Protein AF-A0A0D0CPS2-F1 (afdb_monomer_lite)

Sequence (221 aa):
MTLATMLSNLEEMSRTIPAEKIFFYQVADAVRPAEICHDDDDMPARMKWSRNCRVFPCEPPAPRSGASSYHHFSDPENPSSGYLGFLPVTQMTTFVHRTGYRGWWSLEVFNSSLQEDDGGCPERHGRRGINGLHSLWEVVKADPVLQASTDANLESKLDRASAPSPTPSTPPLSFGSPNDSSDSELEDIPAAMQTIADHGVLESRKTDLDKLNCGIHFQRG

Secondary structure (DSSP, 8-state):
--HHHHHHHHHHHHHHS-GGG---EEE-EEPPPSS----BTTB-HHHHHHHHHEE-TTPPPPPSSS---------TTS---SSS--S-HHHHHHHHHHTT--S-EEE----GGGSS--TTHHHHHHHHHHHHHHHHHHHHHT-HHHHHHHHHHHHHHHHHHHSPPPP-----------------------------SSHHHHHHHHHHHTT--EEE-----

Foldseek 3Di:
DFPVVVLVVLLVCLVPPAQVVCPAAEDKFWADDLDQFCQDPVDHSVLVRQAATIAAAQAADDPPPDDPSRDLDCDVRQHDPNHRGRDPRLSNVLSSVSSVHQAEYEYEGRYPVVVDPDPCSVVVCVVRHVVNVVVSVVSNCPPVVNVVVVVVVVVVVVVVVPPPDDPDPDDDDDDDDDDDDDDDDDDDDDDDDDDPDCVVVVVVVVVVVVSHNYDYDYDDD

Structure (mmCIF, N/CA/C/O backbone):
data_AF-A0A0D0CPS2-F1
#
_entry.id   AF-A0A0D0CPS2-F1
#
loop_
_atom_site.group_PDB
_atom_site.id
_atom_site.type_symbol
_atom_site.label_atom_id
_atom_site.label_alt_id
_atom_site.label_comp_id
_atom_site.label_asym_id
_atom_site.label_entity_id
_atom_site.label_seq_id
_atom_site.pdbx_PDB_ins_code
_atom_site.Cartn_x
_atom_site.Cartn_y
_atom_site.Cartn_z
_atom_site.occupancy
_atom_site.B_iso_or_equiv
_atom_site.auth_seq_id
_atom_site.auth_comp_id
_atom_site.auth_asym_id
_atom_site.auth_atom_id
_atom_site.pdbx_PDB_model_num
ATOM 1 N N . MET A 1 1 ? -4.615 18.928 -0.427 1.00 62.00 1 MET A N 1
ATOM 2 C CA . MET A 1 1 ? -4.989 18.114 0.748 1.00 62.00 1 MET A CA 1
ATOM 3 C C . MET A 1 1 ? -3.691 17.679 1.390 1.00 62.00 1 MET A C 1
ATOM 5 O O . MET A 1 1 ? -2.907 17.041 0.704 1.00 62.00 1 MET A O 1
ATOM 9 N N . THR A 1 2 ? -3.419 18.110 2.620 1.00 87.62 2 THR A N 1
ATOM 10 C CA . THR A 1 2 ? -2.161 17.787 3.313 1.00 87.62 2 THR A CA 1
ATOM 11 C C . THR A 1 2 ? -2.219 16.368 3.880 1.00 87.62 2 THR A C 1
ATOM 13 O O . THR A 1 2 ? -3.312 15.809 4.044 1.00 87.62 2 THR A O 1
ATOM 16 N N . LEU A 1 3 ? -1.063 15.788 4.227 1.00 86.75 3 LEU A N 1
ATOM 17 C CA . LEU A 1 3 ? -1.007 14.492 4.911 1.00 86.75 3 LEU A CA 1
ATOM 18 C C . LEU A 1 3 ? -1.833 14.511 6.207 1.00 86.75 3 LEU A C 1
ATOM 20 O O . LEU A 1 3 ? -2.597 13.587 6.461 1.00 86.75 3 LEU A O 1
ATOM 24 N N . ALA A 1 4 ? -1.750 15.592 6.987 1.00 89.81 4 ALA A N 1
ATOM 25 C CA . ALA A 1 4 ? -2.497 15.738 8.236 1.00 89.81 4 ALA A CA 1
ATOM 26 C C . ALA A 1 4 ? -4.021 15.660 8.029 1.00 89.81 4 ALA A C 1
ATOM 28 O O . ALA A 1 4 ? -4.702 14.922 8.740 1.00 89.81 4 ALA A O 1
ATOM 29 N N . THR A 1 5 ? -4.559 16.362 7.023 1.00 93.81 5 THR A N 1
ATOM 30 C CA . THR A 1 5 ? -5.990 16.280 6.687 1.00 93.81 5 THR A CA 1
ATOM 31 C C . THR A 1 5 ? -6.378 14.867 6.262 1.00 93.81 5 THR A C 1
ATOM 33 O O . THR A 1 5 ? -7.418 14.362 6.674 1.00 93.81 5 THR A O 1
ATOM 36 N N . MET A 1 6 ? -5.535 14.203 5.467 1.00 92.81 6 MET A N 1
ATOM 37 C CA . MET A 1 6 ? -5.784 12.825 5.054 1.00 92.81 6 MET A CA 1
ATOM 38 C C . MET A 1 6 ? -5.843 11.874 6.251 1.00 92.81 6 MET A C 1
ATOM 40 O O . MET A 1 6 ? -6.779 11.089 6.346 1.00 92.81 6 MET A O 1
ATOM 44 N N . LEU A 1 7 ? -4.891 11.966 7.181 1.00 94.00 7 LEU A N 1
ATOM 45 C CA . LEU A 1 7 ? -4.855 11.112 8.368 1.00 94.00 7 LEU A CA 1
ATOM 46 C C . LEU A 1 7 ? -6.071 11.330 9.276 1.00 94.00 7 LEU A C 1
ATOM 48 O O . LEU A 1 7 ? -6.646 10.352 9.743 1.00 94.00 7 LEU A O 1
ATOM 52 N N . SER A 1 8 ? -6.511 12.580 9.454 1.00 95.69 8 SER A N 1
ATOM 53 C CA . SER A 1 8 ? -7.744 12.890 10.192 1.00 95.69 8 SER A CA 1
ATOM 54 C C . SER A 1 8 ? -8.967 12.214 9.563 1.00 95.69 8 SER A C 1
ATOM 56 O O . SER A 1 8 ? -9.774 11.610 10.265 1.00 95.69 8 SER A O 1
ATOM 58 N N . ASN A 1 9 ? -9.089 12.269 8.235 1.00 95.88 9 ASN A N 1
ATOM 59 C CA . ASN A 1 9 ? -10.204 11.639 7.528 1.00 95.88 9 ASN A CA 1
ATOM 60 C C . ASN A 1 9 ? -10.148 10.106 7.622 1.00 95.88 9 ASN A C 1
ATOM 62 O O . ASN A 1 9 ? -11.185 9.459 7.738 1.00 95.88 9 ASN A O 1
ATOM 66 N N . LEU A 1 10 ? -8.951 9.510 7.585 1.00 95.25 10 LEU A N 1
ATOM 67 C CA . LEU A 1 10 ? -8.785 8.063 7.763 1.00 95.25 10 LEU A CA 1
ATOM 68 C C . LEU A 1 10 ? -9.127 7.614 9.185 1.00 95.25 10 LEU A C 1
ATOM 70 O O . LEU A 1 10 ? -9.700 6.541 9.372 1.00 95.25 10 LEU A O 1
ATOM 74 N N . GLU A 1 11 ? -8.823 8.436 10.185 1.00 96.00 11 GLU A N 1
ATOM 75 C CA . GLU A 1 11 ? -9.242 8.177 11.556 1.00 96.00 11 GLU A CA 1
ATOM 76 C C . GLU A 1 11 ? -10.766 8.217 11.698 1.00 96.00 11 GLU A C 1
ATOM 78 O O . GLU A 1 11 ? -11.351 7.301 12.278 1.00 96.00 11 GLU A O 1
ATOM 83 N N . GLU A 1 12 ? -11.429 9.222 11.127 1.00 97.06 12 GLU A N 1
ATOM 84 C CA . GLU A 1 12 ? -12.892 9.295 11.107 1.00 97.06 12 GLU A CA 1
ATOM 85 C C . GLU A 1 12 ? -13.510 8.095 10.374 1.00 97.06 12 GLU A C 1
ATOM 87 O O . GLU A 1 12 ? -14.420 7.444 10.896 1.00 97.06 12 GLU A O 1
ATOM 92 N N . MET A 1 13 ? -12.962 7.736 9.210 1.00 96.25 13 MET A N 1
ATOM 93 C CA . MET A 1 13 ? -13.344 6.544 8.454 1.00 96.25 13 MET A CA 1
ATOM 94 C C . MET A 1 13 ? -13.245 5.281 9.318 1.00 96.25 13 MET A C 1
ATOM 96 O O . MET A 1 13 ? -14.169 4.469 9.324 1.00 96.25 13 MET A O 1
ATOM 100 N N . SER A 1 14 ? -12.164 5.137 10.095 1.00 95.94 14 SER A N 1
ATOM 101 C CA . SER A 1 14 ? -11.943 3.954 10.934 1.00 95.94 14 SER A CA 1
ATOM 102 C C . SER A 1 14 ? -13.011 3.742 12.012 1.00 95.94 14 SER A C 1
ATOM 104 O O . SER A 1 14 ? -13.207 2.619 12.465 1.00 95.94 14 SER A O 1
ATOM 106 N N . ARG A 1 15 ? -13.712 4.810 12.413 1.00 95.81 15 ARG A N 1
ATOM 107 C CA . ARG A 1 15 ? -14.771 4.780 13.435 1.00 95.81 15 ARG A CA 1
ATOM 108 C C . ARG A 1 15 ? -16.175 4.686 12.845 1.00 95.81 15 ARG A C 1
ATOM 110 O O . ARG A 1 15 ? -17.109 4.337 13.559 1.00 95.81 15 ARG A O 1
ATOM 117 N N . THR A 1 16 ? -16.337 5.053 11.576 1.00 97.25 16 THR A N 1
ATOM 118 C CA . THR A 1 16 ? -17.651 5.231 10.938 1.00 97.25 16 THR A CA 1
ATOM 119 C C . THR A 1 16 ? -17.975 4.151 9.916 1.00 97.25 16 THR A C 1
ATOM 121 O O . THR A 1 16 ? -19.153 3.855 9.721 1.00 97.25 16 THR A O 1
ATOM 124 N N . ILE A 1 17 ? -16.968 3.540 9.283 1.00 96.25 17 ILE A N 1
ATOM 125 C CA . ILE A 1 17 ? -17.160 2.440 8.335 1.00 96.25 17 ILE A CA 1
ATOM 126 C C . ILE A 1 17 ? -17.087 1.101 9.081 1.00 96.25 17 ILE A C 1
ATOM 128 O O . ILE A 1 17 ? -16.020 0.758 9.593 1.00 96.25 17 ILE A O 1
ATOM 132 N N . PRO A 1 18 ? -18.174 0.307 9.107 1.00 95.38 18 PRO A N 1
ATOM 133 C CA . PRO A 1 18 ? -18.141 -1.033 9.678 1.00 95.38 18 PRO A CA 1
ATOM 134 C C . PRO A 1 18 ? -17.244 -1.970 8.863 1.00 95.38 18 PRO A C 1
ATOM 136 O O . PRO A 1 18 ? -17.289 -1.968 7.627 1.00 95.38 18 PRO A O 1
ATOM 139 N N . ALA A 1 19 ? -16.467 -2.810 9.547 1.00 95.25 19 ALA A N 1
ATOM 140 C CA . ALA A 1 19 ? -15.545 -3.762 8.930 1.00 95.25 19 ALA A CA 1
ATOM 141 C C . ALA A 1 19 ? -16.203 -4.673 7.883 1.00 95.25 19 ALA A C 1
ATOM 143 O O . ALA A 1 19 ? -15.609 -4.955 6.846 1.00 95.25 19 ALA A O 1
ATOM 144 N N . GLU A 1 20 ? -17.437 -5.114 8.124 1.00 95.12 20 GLU A N 1
ATOM 145 C CA . GLU A 1 20 ? -18.192 -6.005 7.239 1.00 95.12 20 GLU A CA 1
ATOM 146 C C . GLU A 1 20 ? -18.618 -5.351 5.917 1.00 95.12 20 GLU A C 1
ATOM 148 O O . GLU A 1 20 ? -19.082 -6.034 5.004 1.00 95.12 20 GLU A O 1
ATOM 153 N N . LYS A 1 21 ? -18.471 -4.026 5.794 1.00 96.44 21 LYS A N 1
ATOM 154 C CA . LYS A 1 21 ? -18.662 -3.294 4.535 1.00 96.44 21 LYS A CA 1
ATOM 155 C C . LYS A 1 21 ? -17.386 -3.221 3.699 1.00 96.44 21 LYS A C 1
ATOM 157 O O . LYS A 1 21 ? -17.446 -2.808 2.542 1.00 96.44 21 LYS A O 1
ATOM 162 N N . ILE A 1 22 ? -16.248 -3.630 4.256 1.00 94.81 22 ILE A N 1
ATOM 163 C CA . ILE A 1 22 ? -14.974 -3.717 3.549 1.00 94.81 22 ILE A CA 1
ATOM 164 C C . ILE A 1 22 ? -14.868 -5.127 2.970 1.00 94.81 22 ILE A C 1
ATOM 166 O O . ILE A 1 22 ? -14.495 -6.077 3.650 1.00 94.81 22 ILE A O 1
ATOM 170 N N . PHE A 1 23 ? -15.223 -5.263 1.695 1.00 92.56 23 PHE A N 1
ATOM 171 C CA . PHE A 1 23 ? -15.181 -6.552 0.997 1.00 92.56 23 PHE A CA 1
ATOM 172 C C . PHE A 1 23 ? -13.761 -6.976 0.625 1.00 92.56 23 PHE A C 1
ATOM 174 O O . PHE A 1 23 ? -13.464 -8.166 0.556 1.00 92.56 23 PHE A O 1
ATOM 181 N N . PHE A 1 24 ? -12.901 -6.000 0.339 1.00 90.25 24 PHE A N 1
ATOM 182 C CA . PHE A 1 24 ? -11.576 -6.246 -0.199 1.00 90.25 24 PHE A CA 1
ATOM 183 C C . PHE A 1 24 ? -10.630 -5.107 0.164 1.00 90.25 24 PHE A C 1
ATOM 185 O O . PHE A 1 24 ? -10.983 -3.934 0.026 1.00 90.25 24 PHE A O 1
ATOM 192 N N . TYR A 1 25 ? -9.428 -5.461 0.613 1.00 93.44 25 TYR A N 1
ATOM 193 C CA . TYR A 1 25 ? -8.371 -4.513 0.930 1.00 93.44 25 TYR A CA 1
ATOM 194 C C . TYR A 1 25 ? -7.134 -4.817 0.091 1.00 93.44 25 TYR A C 1
ATOM 196 O O . TYR A 1 25 ? -6.555 -5.900 0.192 1.00 93.44 25 TYR A O 1
ATOM 204 N N . GLN A 1 26 ? -6.743 -3.853 -0.739 1.00 93.94 26 GLN A N 1
ATOM 205 C CA . GLN A 1 26 ? -5.602 -3.961 -1.636 1.00 93.94 26 GLN A CA 1
ATOM 206 C C . GLN A 1 26 ? -4.597 -2.852 -1.349 1.00 93.94 26 GLN A C 1
ATOM 208 O O . GLN A 1 26 ? -4.965 -1.679 -1.261 1.00 93.94 26 GLN A O 1
ATOM 213 N N . VAL A 1 27 ? -3.329 -3.232 -1.208 1.00 93.44 27 VAL A N 1
ATOM 214 C CA . VAL A 1 27 ? -2.235 -2.330 -0.848 1.00 93.44 27 VAL A CA 1
ATOM 215 C C . VAL A 1 27 ? -1.228 -2.261 -1.981 1.00 93.44 27 VAL A C 1
ATOM 217 O O . VAL A 1 27 ? -0.805 -3.277 -2.533 1.00 93.44 27 VAL A O 1
ATOM 220 N N . ALA A 1 28 ? -0.820 -1.037 -2.288 1.00 91.62 28 ALA A N 1
ATOM 221 C CA . ALA A 1 28 ? 0.276 -0.733 -3.185 1.00 91.62 28 ALA A CA 1
ATOM 222 C C . ALA A 1 28 ? 1.012 0.490 -2.641 1.00 91.62 28 ALA A C 1
ATOM 224 O O . ALA A 1 28 ? 0.377 1.426 -2.150 1.00 91.62 28 ALA A O 1
ATOM 225 N N . ASP A 1 29 ? 2.333 0.503 -2.769 1.00 93.75 29 ASP A N 1
ATOM 226 C CA . ASP A 1 29 ? 3.149 1.670 -2.455 1.00 93.75 29 ASP A CA 1
ATOM 227 C C . ASP A 1 29 ? 3.785 2.216 -3.741 1.00 93.75 29 ASP A C 1
ATOM 229 O O . ASP A 1 29 ? 3.701 1.610 -4.819 1.00 93.75 29 ASP A O 1
ATOM 233 N N . ALA A 1 30 ? 4.359 3.408 -3.664 1.00 92.06 30 ALA A N 1
ATOM 234 C CA . ALA A 1 30 ? 5.035 4.027 -4.780 1.00 92.06 30 ALA A CA 1
ATOM 235 C C . ALA A 1 30 ? 6.220 4.875 -4.334 1.00 92.06 30 ALA A C 1
ATOM 237 O O . ALA A 1 30 ? 6.238 5.444 -3.247 1.00 92.06 30 ALA A O 1
ATOM 238 N N . VAL A 1 31 ? 7.180 5.007 -5.236 1.00 89.25 31 VAL A N 1
ATOM 239 C CA . VAL A 1 31 ? 8.266 5.987 -5.188 1.00 89.25 31 VAL A CA 1
ATOM 240 C C . VAL A 1 31 ? 7.904 7.201 -6.035 1.00 89.25 31 VAL A C 1
ATOM 242 O O . VAL A 1 31 ? 7.119 7.116 -6.984 1.00 89.25 31 VAL A O 1
ATOM 245 N N . ARG A 1 32 ? 8.462 8.366 -5.700 1.00 85.31 32 ARG A N 1
ATOM 246 C CA . ARG A 1 32 ? 8.339 9.533 -6.579 1.00 85.31 32 ARG A CA 1
ATOM 247 C C . ARG A 1 32 ? 9.237 9.320 -7.800 1.00 85.31 32 ARG A C 1
ATOM 249 O O . ARG A 1 32 ? 10.379 8.887 -7.626 1.00 85.31 32 ARG A O 1
ATOM 256 N N . PRO A 1 33 ? 8.751 9.604 -9.017 1.00 84.62 33 PRO A N 1
ATOM 257 C CA . PRO A 1 33 ? 9.592 9.522 -10.194 1.00 84.62 33 PRO A CA 1
ATOM 258 C C . PRO A 1 33 ? 10.649 10.631 -10.110 1.00 84.62 33 PRO A C 1
ATOM 260 O O . PRO A 1 33 ? 10.369 11.722 -9.609 1.00 84.62 33 PRO A O 1
ATOM 263 N N . ALA A 1 34 ? 11.868 10.345 -10.568 1.00 80.31 34 ALA A N 1
ATOM 264 C CA . ALA A 1 34 ? 12.951 11.332 -10.569 1.00 80.31 34 ALA A CA 1
ATOM 265 C C . ALA A 1 34 ? 12.641 12.519 -11.498 1.00 80.31 34 ALA A C 1
ATOM 267 O O . ALA A 1 34 ? 13.014 13.652 -11.206 1.00 80.31 34 ALA A O 1
ATOM 268 N N . GLU A 1 35 ? 11.909 12.253 -12.581 1.00 85.19 35 GLU A N 1
ATOM 269 C CA . GLU A 1 35 ? 11.490 13.227 -13.584 1.00 85.19 35 GLU A CA 1
ATOM 270 C C . GLU A 1 35 ? 9.988 13.096 -13.857 1.00 85.19 35 GLU A C 1
ATOM 272 O O . GLU A 1 35 ? 9.380 12.045 -13.629 1.00 85.19 35 GLU A O 1
ATOM 277 N N . ILE A 1 36 ? 9.369 14.169 -14.351 1.00 87.31 36 ILE A N 1
ATOM 278 C CA . ILE A 1 36 ? 7.959 14.146 -14.748 1.00 87.31 36 ILE A CA 1
ATOM 279 C C . ILE A 1 36 ? 7.800 13.163 -15.913 1.00 87.31 36 ILE A C 1
ATOM 281 O O . ILE A 1 36 ? 8.483 13.267 -16.926 1.00 87.31 36 ILE A O 1
ATOM 285 N N . CYS A 1 37 ? 6.886 12.200 -15.783 1.00 87.81 37 CYS A N 1
ATOM 286 C CA . CYS A 1 37 ? 6.559 11.311 -16.893 1.00 87.81 37 CYS A CA 1
ATOM 287 C C . CYS A 1 37 ? 5.795 12.089 -17.976 1.00 87.81 37 CYS A C 1
ATOM 289 O O . CYS A 1 37 ? 4.822 12.776 -17.667 1.00 87.81 37 CYS A O 1
ATOM 291 N N . HIS A 1 38 ? 6.201 11.933 -19.234 1.00 89.38 38 HIS A N 1
ATOM 292 C CA . HIS A 1 38 ? 5.536 12.520 -20.400 1.00 89.38 38 HIS A CA 1
ATOM 293 C C . HIS A 1 38 ? 4.727 11.466 -21.168 1.00 89.38 38 HIS A C 1
ATOM 295 O O . HIS A 1 38 ? 4.991 10.267 -21.043 1.00 89.38 38 HIS A O 1
ATOM 301 N N . ASP A 1 39 ? 3.714 11.900 -21.918 1.00 92.06 39 ASP A N 1
ATOM 302 C CA . ASP A 1 39 ? 2.967 11.040 -22.842 1.00 92.06 39 ASP A CA 1
ATOM 303 C C . ASP A 1 39 ? 3.821 10.761 -24.086 1.00 92.06 39 ASP A C 1
ATOM 305 O O . ASP A 1 39 ? 4.392 11.703 -24.627 1.00 92.06 39 ASP A O 1
ATOM 309 N N . ASP A 1 40 ? 3.864 9.505 -24.549 1.00 87.44 40 ASP A N 1
ATOM 310 C CA . ASP A 1 40 ? 4.404 9.151 -25.877 1.00 87.44 40 ASP A CA 1
ATOM 311 C C . ASP A 1 40 ? 3.368 8.291 -26.626 1.00 87.44 40 ASP A C 1
ATOM 313 O O . ASP A 1 40 ? 2.424 7.791 -26.004 1.00 87.44 40 ASP A O 1
ATOM 317 N N . ASP A 1 41 ? 3.575 8.071 -27.928 1.00 85.88 41 ASP A N 1
ATOM 318 C CA . ASP A 1 41 ? 2.643 7.357 -28.821 1.00 85.88 41 ASP A CA 1
ATOM 319 C C . ASP A 1 41 ? 2.251 5.952 -28.319 1.00 85.88 41 ASP A C 1
ATOM 321 O O . ASP A 1 41 ? 1.106 5.531 -28.484 1.00 85.88 41 ASP A O 1
ATOM 325 N N . ASP A 1 42 ? 3.168 5.249 -27.649 1.00 85.50 42 ASP A N 1
ATOM 326 C CA . ASP A 1 42 ? 2.943 3.881 -27.164 1.00 85.50 42 ASP A CA 1
ATOM 327 C C . ASP A 1 42 ? 2.306 3.813 -25.765 1.00 85.50 42 ASP A C 1
ATOM 329 O O . ASP A 1 42 ? 1.710 2.798 -25.393 1.00 85.50 42 ASP A O 1
ATOM 333 N N . MET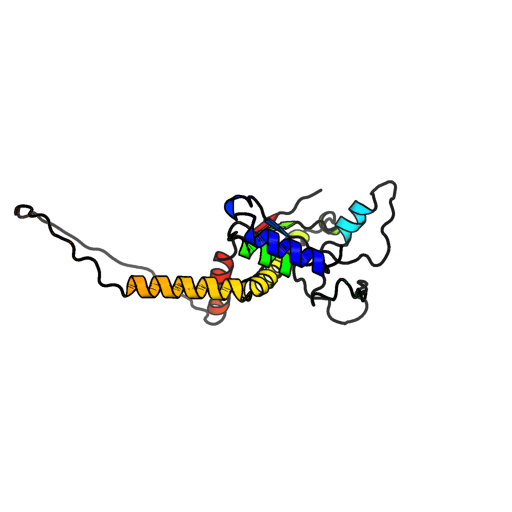 A 1 43 ? 2.468 4.851 -24.932 1.00 84.50 43 MET A N 1
ATOM 334 C CA . MET A 1 43 ? 2.062 4.783 -23.526 1.00 84.50 43 MET A CA 1
ATOM 335 C C . MET A 1 43 ? 1.866 6.168 -22.877 1.00 84.50 43 MET A C 1
ATOM 337 O O . MET A 1 43 ? 2.794 6.985 -22.869 1.00 84.50 43 MET A O 1
ATOM 341 N N . PRO A 1 44 ? 0.722 6.409 -22.202 1.00 91.56 44 PRO A N 1
ATOM 342 C CA . PRO A 1 44 ? 0.484 7.658 -21.486 1.00 91.56 44 PRO A CA 1
ATOM 343 C C . PRO A 1 44 ? 1.342 7.777 -20.215 1.00 91.56 44 PRO A C 1
ATOM 345 O O . PRO A 1 44 ? 1.666 6.784 -19.552 1.00 91.56 44 PRO A O 1
ATOM 348 N N . ALA A 1 45 ? 1.631 9.012 -19.804 1.00 90.69 45 ALA A N 1
ATOM 349 C CA . ALA A 1 45 ? 2.450 9.379 -18.650 1.00 90.69 45 ALA A CA 1
ATOM 350 C C . ALA A 1 45 ? 2.028 8.669 -17.358 1.00 90.69 45 ALA A C 1
ATOM 352 O O . ALA A 1 45 ? 2.863 8.180 -16.597 1.00 90.69 45 ALA A O 1
ATOM 353 N N . ARG A 1 46 ? 0.714 8.558 -17.114 1.00 88.50 46 ARG A N 1
ATOM 354 C CA . ARG A 1 46 ? 0.168 7.874 -15.927 1.00 88.50 46 ARG A CA 1
ATOM 355 C C . ARG A 1 46 ? 0.535 6.394 -15.886 1.00 88.50 46 ARG A C 1
ATOM 357 O O . ARG A 1 46 ? 0.787 5.853 -14.812 1.00 88.50 46 ARG A O 1
ATOM 364 N N . MET A 1 47 ? 0.560 5.742 -17.044 1.00 88.12 47 MET A N 1
ATOM 365 C CA . MET A 1 47 ? 0.883 4.325 -17.152 1.00 88.12 47 MET A CA 1
ATOM 366 C C . MET A 1 47 ? 2.388 4.096 -16.987 1.00 88.12 47 MET A C 1
ATOM 368 O O . MET A 1 47 ? 2.768 3.174 -16.269 1.00 88.12 47 MET A O 1
ATOM 372 N N . LYS A 1 48 ? 3.231 4.986 -17.532 1.00 88.62 48 LYS A N 1
ATOM 373 C CA . LYS A 1 48 ? 4.681 5.015 -17.254 1.00 88.62 48 LYS A CA 1
ATOM 374 C C . LYS A 1 48 ? 4.960 5.165 -15.767 1.00 88.62 48 LYS A C 1
ATOM 376 O O . LYS A 1 48 ? 5.715 4.378 -15.203 1.00 88.62 48 LYS A O 1
ATOM 381 N N . TRP A 1 49 ? 4.307 6.133 -15.124 1.00 88.00 49 TRP A N 1
ATOM 382 C CA . TRP A 1 49 ? 4.481 6.357 -13.696 1.00 88.00 49 TRP A CA 1
ATOM 383 C C . TRP A 1 49 ? 4.049 5.130 -12.888 1.00 88.00 49 TRP A C 1
ATOM 385 O O . TRP A 1 49 ? 4.816 4.635 -12.065 1.00 88.00 49 TRP A O 1
ATOM 395 N N . SER A 1 50 ? 2.865 4.579 -13.174 1.00 86.75 50 SER A N 1
ATOM 396 C CA . SER A 1 50 ? 2.391 3.368 -12.502 1.00 86.75 50 SER A CA 1
ATOM 397 C C . SER A 1 50 ? 3.365 2.199 -12.683 1.00 86.75 50 SER A C 1
ATOM 399 O O . SER A 1 50 ? 3.717 1.556 -11.708 1.00 86.75 50 SER A O 1
ATOM 401 N N . ARG A 1 51 ? 3.864 1.940 -13.896 1.00 86.94 51 ARG A N 1
ATOM 402 C CA . ARG A 1 51 ? 4.730 0.778 -14.168 1.00 86.94 51 ARG A CA 1
ATOM 403 C C . ARG A 1 51 ? 6.158 0.927 -13.641 1.00 86.94 51 ARG A C 1
ATOM 405 O O . ARG A 1 51 ? 6.783 -0.077 -13.330 1.00 86.94 51 ARG A O 1
ATOM 412 N N . ASN A 1 52 ? 6.679 2.145 -13.522 1.00 87.00 52 ASN A N 1
ATOM 413 C CA . ASN A 1 52 ? 8.084 2.359 -13.151 1.00 87.00 52 ASN A CA 1
ATOM 414 C C . ASN A 1 52 ? 8.281 2.765 -11.689 1.00 87.00 52 ASN A C 1
ATOM 416 O O . ASN A 1 52 ? 9.415 2.853 -11.218 1.00 87.00 52 ASN A O 1
ATOM 420 N N . CYS A 1 53 ? 7.202 3.065 -10.968 1.00 89.69 53 CYS A N 1
ATOM 421 C CA . CYS A 1 53 ? 7.307 3.613 -9.621 1.00 89.69 53 CYS A CA 1
ATOM 422 C C . CYS A 1 53 ? 6.540 2.830 -8.563 1.00 89.69 53 CYS A C 1
ATOM 424 O O . CYS A 1 53 ? 6.461 3.302 -7.434 1.00 89.69 53 CYS A O 1
ATOM 426 N N . ARG A 1 54 ? 5.992 1.650 -8.867 1.00 92.19 54 ARG A N 1
ATOM 427 C CA . ARG A 1 54 ? 5.414 0.789 -7.826 1.00 92.19 54 ARG A CA 1
ATOM 428 C C . ARG A 1 54 ? 6.503 0.027 -7.095 1.00 92.19 54 ARG A C 1
ATOM 430 O O . ARG A 1 54 ? 7.358 -0.613 -7.710 1.00 92.19 54 ARG A O 1
ATOM 437 N N . VAL A 1 55 ? 6.409 0.072 -5.776 1.00 92.38 55 VAL A N 1
ATOM 438 C CA . VAL A 1 55 ? 7.259 -0.668 -4.844 1.00 92.38 55 VAL A CA 1
ATOM 439 C C . VAL A 1 55 ? 6.377 -1.443 -3.876 1.00 92.38 55 VAL A C 1
ATOM 441 O O . VAL A 1 55 ? 5.166 -1.209 -3.795 1.00 92.38 55 VAL A O 1
ATOM 444 N N . PHE A 1 56 ? 6.968 -2.402 -3.174 1.00 94.25 56 PHE A N 1
ATOM 445 C CA . PHE A 1 56 ? 6.230 -3.182 -2.191 1.00 94.25 56 PHE A CA 1
ATOM 446 C C . PHE A 1 56 ? 6.084 -2.385 -0.883 1.00 94.25 56 PHE A C 1
ATOM 448 O O . PHE A 1 56 ? 6.949 -1.560 -0.573 1.00 94.25 56 PHE A O 1
ATOM 455 N N . PRO A 1 57 ? 5.004 -2.596 -0.105 1.00 94.19 57 PRO A N 1
ATOM 456 C CA . PRO A 1 57 ? 4.819 -1.892 1.159 1.00 94.19 57 PRO A CA 1
ATOM 457 C C . PRO A 1 57 ? 6.013 -2.103 2.080 1.00 94.19 57 PRO A C 1
ATOM 459 O O . PRO A 1 57 ? 6.524 -3.217 2.175 1.00 94.19 57 PRO A O 1
ATOM 462 N N . CYS A 1 58 ? 6.448 -1.045 2.760 1.00 94.25 58 CYS A N 1
ATOM 463 C CA . CYS A 1 58 ? 7.557 -1.114 3.711 1.00 94.25 58 CYS A CA 1
ATOM 464 C C . CYS A 1 58 ? 8.869 -1.679 3.121 1.00 94.25 58 CYS A C 1
ATOM 466 O O . CYS A 1 58 ? 9.716 -2.185 3.859 1.00 94.25 58 CYS A O 1
ATOM 468 N N . GLU A 1 59 ? 9.060 -1.602 1.800 1.00 92.38 59 GLU A N 1
ATOM 469 C CA . GLU A 1 59 ? 10.314 -2.005 1.169 1.00 92.38 59 GLU A CA 1
ATOM 470 C C . GLU A 1 59 ? 11.452 -1.102 1.682 1.00 92.38 59 GLU A C 1
ATOM 472 O O . GLU A 1 59 ? 11.305 0.126 1.687 1.00 92.38 59 GLU A O 1
ATOM 477 N N . PRO A 1 60 ? 12.570 -1.666 2.176 1.00 89.88 60 PRO A N 1
ATOM 478 C CA . PRO A 1 60 ? 13.644 -0.860 2.732 1.00 89.88 60 PRO A CA 1
ATOM 479 C C . PRO A 1 60 ? 14.295 -0.002 1.639 1.00 89.88 60 PRO A C 1
ATOM 481 O O . PRO A 1 60 ? 14.391 -0.435 0.485 1.00 89.88 60 PRO A O 1
ATOM 484 N N . PRO A 1 61 ? 14.786 1.202 1.976 1.00 83.38 61 PRO A N 1
ATOM 485 C CA . PRO A 1 61 ? 15.570 1.984 1.034 1.00 83.38 61 PRO A CA 1
ATOM 486 C C . PRO A 1 61 ? 16.827 1.201 0.633 1.00 83.38 61 PRO A C 1
ATOM 488 O O . PRO A 1 61 ? 17.422 0.491 1.449 1.00 83.38 61 PRO A O 1
ATOM 491 N N . ALA A 1 62 ? 17.247 1.343 -0.627 1.00 74.50 62 ALA A N 1
ATOM 492 C CA . ALA A 1 62 ? 18.473 0.716 -1.105 1.00 74.50 62 ALA A CA 1
ATOM 493 C C . ALA A 1 62 ? 19.666 1.106 -0.202 1.00 74.50 62 ALA A C 1
ATOM 495 O O . ALA A 1 62 ? 19.757 2.267 0.222 1.00 74.50 62 ALA A O 1
ATOM 496 N N . PRO A 1 63 ? 20.589 0.171 0.102 1.00 66.75 63 PRO A N 1
ATOM 497 C CA . PRO A 1 63 ? 21.781 0.493 0.872 1.00 66.75 63 PRO A CA 1
ATOM 498 C C . PRO A 1 63 ? 22.532 1.658 0.218 1.00 66.75 63 PRO A C 1
ATOM 500 O O . PRO A 1 63 ? 22.583 1.766 -1.005 1.00 66.75 63 PRO A O 1
ATOM 503 N N . ARG A 1 64 ? 23.124 2.541 1.037 1.00 56.41 64 ARG A N 1
ATOM 504 C CA . ARG A 1 64 ? 23.815 3.783 0.619 1.00 56.41 64 ARG A CA 1
ATOM 505 C C . ARG A 1 64 ? 25.120 3.544 -0.167 1.00 56.41 64 ARG A C 1
ATOM 507 O O . ARG A 1 64 ? 26.059 4.327 -0.058 1.00 56.41 64 ARG A O 1
ATOM 514 N N . SER A 1 65 ? 25.210 2.480 -0.954 1.00 47.56 65 SER A N 1
ATOM 515 C CA . SER A 1 65 ? 26.255 2.263 -1.946 1.00 47.56 65 SER A CA 1
ATOM 516 C C . SER A 1 65 ? 25.800 2.871 -3.274 1.00 47.56 65 SER A C 1
ATOM 518 O O . SER A 1 65 ? 25.172 2.188 -4.068 1.00 47.56 65 SER A O 1
ATOM 520 N N . GLY A 1 66 ? 26.073 4.169 -3.451 1.00 46.09 66 GLY A N 1
ATOM 521 C CA . GLY A 1 66 ? 26.142 4.887 -4.733 1.00 46.09 66 GLY A CA 1
ATOM 522 C C . GLY A 1 66 ? 25.010 4.667 -5.751 1.00 46.09 66 GLY A C 1
ATOM 523 O O . GLY A 1 66 ? 24.963 3.644 -6.416 1.00 46.09 66 GLY A O 1
ATOM 524 N N . ALA A 1 67 ? 24.206 5.712 -5.979 1.00 43.31 67 ALA A N 1
ATOM 525 C CA . ALA A 1 67 ? 23.281 5.855 -7.115 1.00 43.31 67 ALA A CA 1
ATOM 526 C C . ALA A 1 67 ? 21.934 5.101 -7.054 1.00 43.31 67 ALA A C 1
ATOM 528 O O . ALA A 1 67 ? 21.456 4.606 -8.070 1.00 43.31 67 ALA A O 1
ATOM 529 N N . SER A 1 68 ? 21.238 5.111 -5.909 1.00 46.84 68 SER A N 1
ATOM 530 C CA . SER A 1 68 ? 19.771 5.018 -5.989 1.00 46.84 68 SER A CA 1
ATOM 531 C C . SER A 1 68 ? 19.249 6.335 -6.569 1.00 46.84 68 SER A C 1
ATOM 533 O O . SER A 1 68 ? 19.373 7.383 -5.938 1.00 46.84 68 SER A O 1
ATOM 535 N N . SER A 1 69 ? 18.714 6.283 -7.790 1.00 50.97 69 SER A N 1
ATOM 536 C CA . SER A 1 69 ? 18.131 7.409 -8.536 1.00 50.97 69 SER A CA 1
ATOM 537 C C . SER A 1 69 ? 16.841 7.960 -7.918 1.00 50.97 69 SER A C 1
ATOM 539 O O . SER A 1 69 ? 16.283 8.941 -8.411 1.00 50.97 69 SER A O 1
ATOM 541 N N . TYR A 1 70 ? 16.355 7.361 -6.829 1.00 54.44 70 TYR A N 1
ATOM 542 C CA . TYR A 1 70 ? 15.217 7.883 -6.090 1.00 54.44 70 TYR A CA 1
ATOM 543 C C . TYR A 1 70 ? 15.670 9.028 -5.191 1.00 54.44 70 TYR A C 1
ATOM 545 O O . TYR A 1 70 ? 16.239 8.834 -4.116 1.00 54.44 70 TYR A O 1
ATOM 553 N N . HIS A 1 71 ? 15.413 10.251 -5.648 1.00 53.69 71 HIS A N 1
ATOM 554 C CA . HIS A 1 71 ? 15.612 11.438 -4.837 1.00 53.69 71 HIS A CA 1
ATOM 555 C C . HIS A 1 71 ? 14.709 11.380 -3.605 1.00 53.69 71 HIS A C 1
ATOM 557 O O . HIS A 1 71 ? 13.480 11.383 -3.709 1.00 53.69 71 HIS A O 1
ATOM 563 N N . HIS A 1 72 ? 15.329 11.392 -2.425 1.00 57.03 72 HIS A N 1
ATOM 564 C CA . HIS A 1 72 ? 14.644 11.700 -1.178 1.00 57.03 72 HIS A CA 1
ATOM 565 C C . HIS A 1 72 ? 14.250 13.183 -1.224 1.00 57.03 72 HIS A C 1
ATOM 567 O O . HIS A 1 72 ? 14.979 14.055 -0.755 1.00 57.03 72 HIS A O 1
ATOM 573 N N . PHE A 1 73 ? 13.133 13.491 -1.881 1.00 59.81 73 PHE A N 1
ATOM 574 C CA . PHE A 1 73 ? 12.585 14.840 -1.876 1.00 59.81 73 PHE A CA 1
ATOM 575 C C . PHE A 1 73 ? 12.179 15.181 -0.444 1.00 59.81 73 PHE A C 1
ATOM 577 O O . PHE A 1 73 ? 11.396 14.458 0.176 1.00 59.81 73 PHE A O 1
ATOM 584 N N . SER A 1 74 ? 12.730 16.270 0.091 1.00 67.44 74 SER A N 1
ATOM 585 C CA . SER A 1 74 ? 12.252 16.851 1.340 1.00 67.44 74 SER A CA 1
ATOM 586 C C . SER A 1 74 ? 10.897 17.498 1.066 1.00 67.44 74 SER A C 1
ATOM 588 O O . SER A 1 74 ? 10.827 18.642 0.622 1.00 67.44 74 SER A O 1
ATOM 590 N N . ASP A 1 75 ? 9.828 16.739 1.275 1.00 76.38 75 ASP A N 1
ATOM 591 C CA . ASP A 1 75 ? 8.463 17.245 1.260 1.00 76.38 75 ASP A CA 1
ATOM 592 C C . ASP A 1 75 ? 8.044 17.503 2.718 1.00 76.38 75 ASP A C 1
ATOM 594 O O . ASP A 1 75 ? 7.817 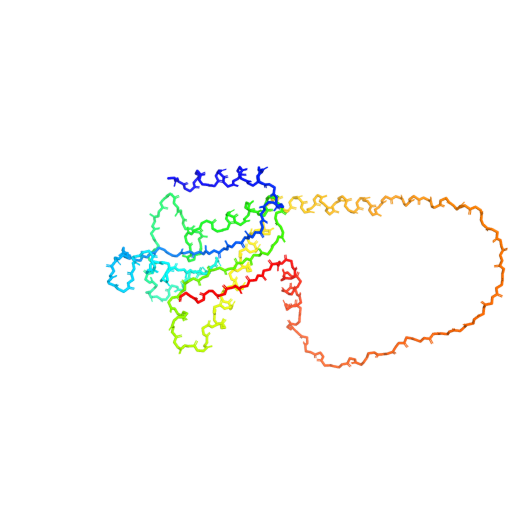16.548 3.464 1.00 76.38 75 ASP A O 1
ATOM 598 N N . PRO A 1 76 ? 7.998 18.768 3.177 1.00 80.00 76 PRO A N 1
ATOM 599 C CA . PRO A 1 76 ? 7.627 19.075 4.555 1.00 80.00 76 PRO A CA 1
ATOM 600 C C . PRO A 1 76 ? 6.174 18.693 4.872 1.00 80.00 76 PRO A C 1
ATOM 602 O O . PRO A 1 76 ? 5.849 18.488 6.040 1.00 80.00 76 PRO A O 1
ATOM 605 N N . GLU A 1 77 ? 5.307 18.571 3.862 1.00 82.31 77 GLU A N 1
ATOM 606 C CA . GLU A 1 77 ? 3.917 18.143 4.037 1.00 82.31 77 GLU A CA 1
ATOM 607 C C . GLU A 1 77 ? 3.753 16.618 3.991 1.00 82.31 77 GLU A C 1
ATOM 609 O O . GLU A 1 77 ? 2.722 16.108 4.432 1.00 82.31 77 GLU A O 1
ATOM 614 N N . ASN A 1 78 ? 4.756 15.888 3.491 1.00 81.31 78 ASN A N 1
ATOM 615 C CA . ASN A 1 78 ? 4.809 14.428 3.489 1.00 81.31 78 ASN A CA 1
ATOM 616 C C . ASN A 1 78 ? 6.238 13.929 3.793 1.00 81.31 78 ASN A C 1
ATOM 618 O O . ASN A 1 78 ? 6.991 13.602 2.866 1.00 81.31 78 ASN A O 1
ATOM 622 N N . PRO A 1 79 ? 6.636 13.906 5.080 1.00 82.19 79 PRO A N 1
ATOM 623 C CA . PRO A 1 79 ? 7.981 13.516 5.481 1.00 82.19 79 PRO A CA 1
ATOM 624 C C . PRO A 1 79 ? 8.275 12.045 5.155 1.00 82.19 79 PRO A C 1
ATOM 626 O O . PRO A 1 79 ? 7.376 11.241 4.918 1.00 82.19 79 PRO A O 1
ATOM 629 N N . SER A 1 80 ? 9.561 11.682 5.176 1.00 82.06 80 SER A N 1
ATOM 630 C CA . SER A 1 80 ? 9.997 10.300 4.943 1.00 82.06 80 SER A CA 1
ATOM 631 C C . SER A 1 80 ? 9.296 9.314 5.880 1.00 82.06 80 SER A C 1
ATOM 633 O O . SER A 1 80 ? 9.274 9.510 7.095 1.00 82.06 80 SER A O 1
ATOM 635 N N . SER A 1 81 ? 8.795 8.219 5.308 1.00 82.69 81 SER A N 1
ATOM 636 C CA . SER A 1 81 ? 8.227 7.083 6.037 1.00 82.69 81 SER A CA 1
ATOM 637 C C . SER A 1 81 ? 9.298 6.190 6.685 1.00 82.69 81 SER A C 1
ATOM 639 O O . SER A 1 81 ? 8.963 5.300 7.460 1.00 82.69 81 SER A O 1
ATOM 641 N N . GLY A 1 82 ? 10.581 6.394 6.351 1.00 86.62 82 GLY A N 1
ATOM 642 C CA . GLY A 1 82 ? 11.678 5.470 6.665 1.00 86.62 82 GLY A CA 1
ATOM 643 C C . GLY A 1 82 ? 11.796 4.288 5.693 1.00 86.62 82 GLY A C 1
ATOM 644 O O . GLY A 1 82 ? 12.783 3.554 5.745 1.00 86.62 82 GLY A O 1
ATOM 645 N N . TYR A 1 83 ? 10.834 4.136 4.780 1.00 90.62 83 TYR A N 1
ATOM 646 C CA . TYR A 1 83 ? 10.820 3.133 3.720 1.00 90.62 83 TYR A CA 1
ATOM 647 C C . TYR A 1 83 ? 11.085 3.773 2.357 1.00 90.62 83 TYR A C 1
ATOM 649 O O . TYR A 1 83 ? 11.142 4.995 2.218 1.00 90.62 83 TYR A O 1
ATOM 657 N N . LEU A 1 84 ? 11.260 2.934 1.338 1.00 90.12 84 LEU A N 1
ATOM 658 C CA . LEU A 1 84 ? 11.444 3.378 -0.038 1.00 90.12 84 LEU A CA 1
ATOM 659 C C . LEU A 1 84 ? 10.204 4.125 -0.562 1.00 90.12 84 LEU A C 1
ATOM 661 O O . LEU A 1 84 ? 10.338 5.129 -1.258 1.00 90.12 84 LEU A O 1
ATOM 665 N N . GLY A 1 85 ? 9.006 3.645 -0.222 1.00 90.81 85 GLY A N 1
ATOM 666 C CA . GLY A 1 85 ? 7.745 4.241 -0.649 1.00 90.81 85 GLY A CA 1
ATOM 667 C C . GLY A 1 85 ? 7.324 5.477 0.155 1.00 90.81 85 GLY A C 1
ATOM 668 O O . GLY A 1 85 ? 7.633 5.614 1.343 1.00 90.81 85 GLY A O 1
ATOM 669 N N . PHE A 1 86 ? 6.619 6.398 -0.509 1.00 90.25 86 PHE A N 1
ATOM 670 C CA . PHE A 1 86 ? 6.180 7.676 0.074 1.00 90.25 86 PHE A CA 1
ATOM 671 C C . PHE A 1 86 ? 4.684 7.722 0.414 1.00 90.25 86 PHE A C 1
ATOM 673 O O . PHE A 1 86 ? 4.216 8.736 0.943 1.00 90.25 86 PHE A O 1
ATOM 680 N N . LEU A 1 87 ? 3.911 6.685 0.071 1.00 92.44 87 LEU A N 1
ATOM 681 C CA . LEU A 1 87 ? 2.489 6.653 0.394 1.00 92.44 87 LEU A CA 1
ATOM 682 C C . LEU A 1 87 ? 2.291 6.302 1.881 1.00 92.44 87 LEU A C 1
ATOM 684 O O . LEU A 1 87 ? 3.081 5.555 2.458 1.00 92.44 87 LEU A O 1
ATOM 688 N N . PRO A 1 88 ? 1.217 6.793 2.524 1.00 92.88 88 PRO A N 1
ATOM 689 C CA . PRO A 1 88 ? 0.940 6.556 3.943 1.00 92.88 88 PRO A CA 1
ATOM 690 C C . PRO A 1 88 ? 0.316 5.169 4.180 1.00 92.88 88 PRO A C 1
ATOM 692 O O . PRO A 1 88 ? -0.740 5.030 4.800 1.00 92.88 88 PRO A O 1
ATOM 695 N N . VAL A 1 89 ? 0.943 4.125 3.629 1.00 95.00 89 VAL A N 1
ATOM 696 C CA . VAL A 1 89 ? 0.420 2.751 3.636 1.00 95.00 89 VAL A CA 1
ATOM 697 C C . VAL A 1 89 ? 0.332 2.184 5.048 1.00 95.00 89 VAL A C 1
ATOM 699 O O . VAL A 1 89 ? -0.633 1.489 5.356 1.00 95.00 89 VAL A O 1
ATOM 702 N N . THR A 1 90 ? 1.270 2.527 5.935 1.00 94.94 90 THR A N 1
ATOM 703 C CA . THR A 1 90 ? 1.250 2.077 7.333 1.00 94.94 90 THR A CA 1
ATOM 704 C C . THR A 1 90 ? 0.055 2.661 8.074 1.00 94.94 90 THR A C 1
ATOM 706 O O . THR A 1 90 ? -0.728 1.911 8.652 1.00 94.94 90 THR A O 1
ATOM 709 N N . GLN A 1 91 ? -0.162 3.976 7.983 1.00 94.88 91 GLN A N 1
ATOM 710 C CA . GLN A 1 91 ? -1.301 4.627 8.628 1.00 94.88 91 GLN A CA 1
ATOM 711 C C . GLN A 1 91 ? -2.629 4.149 8.035 1.00 94.88 91 GLN A C 1
ATOM 713 O O . GLN A 1 91 ? -3.545 3.815 8.783 1.00 94.88 91 GLN A O 1
ATOM 718 N N . MET A 1 92 ? -2.726 4.062 6.704 1.00 95.44 92 MET A N 1
ATOM 719 C CA . MET A 1 92 ? -3.917 3.559 6.015 1.00 95.44 92 MET A CA 1
ATOM 720 C C . MET A 1 92 ? -4.285 2.150 6.484 1.00 95.44 92 MET A C 1
ATOM 722 O O . MET A 1 92 ? -5.435 1.899 6.838 1.00 95.44 92 MET A O 1
ATOM 726 N N . THR A 1 93 ? -3.306 1.244 6.538 1.00 96.12 93 THR A N 1
ATOM 727 C CA . THR A 1 93 ? -3.537 -0.141 6.968 1.00 96.12 93 THR A CA 1
ATOM 728 C C . THR A 1 93 ? -3.967 -0.205 8.429 1.00 96.12 93 THR A C 1
ATOM 730 O O . THR A 1 93 ? -4.929 -0.903 8.752 1.00 96.12 93 THR A O 1
ATOM 733 N N . THR A 1 94 ? -3.324 0.570 9.310 1.00 96.00 94 THR A N 1
ATOM 734 C CA . THR A 1 94 ? -3.712 0.668 10.723 1.00 96.00 94 THR A CA 1
ATOM 735 C C . THR A 1 94 ? -5.159 1.136 10.869 1.00 96.00 94 THR A C 1
ATOM 737 O O . THR A 1 94 ? -5.933 0.515 11.598 1.00 96.00 94 THR A O 1
ATOM 740 N N . PHE A 1 95 ? -5.572 2.180 10.144 1.00 96.50 95 PHE A N 1
ATOM 741 C CA . PHE A 1 95 ? -6.946 2.682 10.210 1.00 96.50 95 PHE A CA 1
ATOM 742 C C . PHE A 1 95 ? -7.971 1.701 9.640 1.00 96.50 95 PHE A C 1
ATOM 744 O O . PHE A 1 95 ? -9.030 1.527 10.240 1.00 96.50 95 PHE A O 1
ATOM 751 N N . VAL A 1 96 ? -7.654 0.993 8.552 1.00 95.75 96 VAL A N 1
ATOM 752 C CA . VAL A 1 96 ? -8.502 -0.107 8.064 1.00 95.75 96 VAL A CA 1
ATOM 753 C C . VAL A 1 96 ? -8.642 -1.183 9.138 1.00 95.75 96 VAL A C 1
ATOM 755 O O . VAL A 1 96 ? -9.749 -1.637 9.403 1.00 95.75 96 VAL A O 1
ATOM 758 N N . HIS A 1 97 ? -7.568 -1.557 9.828 1.00 94.31 97 HIS A N 1
ATOM 759 C CA . HIS A 1 97 ? -7.630 -2.587 10.865 1.00 94.31 97 HIS A CA 1
ATOM 760 C C . HIS A 1 97 ? -8.413 -2.146 12.116 1.00 94.31 97 HIS A C 1
ATOM 762 O O . HIS A 1 97 ? -9.086 -2.970 12.748 1.00 94.31 97 HIS A O 1
ATOM 768 N N . ARG A 1 98 ? -8.380 -0.844 12.440 1.00 94.62 98 ARG A N 1
ATOM 769 C CA . ARG A 1 98 ? -9.169 -0.219 13.516 1.00 94.62 98 ARG A CA 1
ATOM 770 C C . ARG A 1 98 ? -10.679 -0.240 13.265 1.00 94.62 98 ARG A C 1
ATOM 772 O O . ARG A 1 98 ? -11.421 -0.246 14.239 1.00 94.62 98 ARG A O 1
ATOM 779 N N . THR A 1 99 ? -11.135 -0.365 12.013 1.00 95.12 99 THR A N 1
ATOM 780 C CA . THR A 1 99 ? -12.564 -0.632 11.718 1.00 95.12 99 THR A CA 1
ATOM 781 C C . THR A 1 99 ? -13.045 -1.977 12.273 1.00 95.12 99 THR A C 1
ATOM 783 O O . THR A 1 99 ? -14.246 -2.205 12.388 1.00 95.12 99 THR A O 1
ATOM 786 N N . GLY A 1 100 ? -12.115 -2.891 12.581 1.00 92.69 100 GLY A N 1
ATOM 787 C CA . GLY A 1 100 ? -12.394 -4.296 12.876 1.00 92.69 100 GLY A CA 1
ATOM 788 C C . GLY A 1 100 ? -12.161 -5.235 11.687 1.00 92.69 100 GLY A C 1
ATOM 789 O O . GLY A 1 100 ? -12.374 -6.436 11.821 1.00 92.69 100 GLY A O 1
ATOM 790 N N . TYR A 1 101 ? -11.704 -4.733 10.531 1.00 93.69 101 TYR A N 1
ATOM 791 C CA . TYR A 1 101 ? -11.423 -5.571 9.362 1.00 93.69 101 TYR A CA 1
ATOM 792 C C . TYR A 1 101 ? -10.353 -6.628 9.666 1.00 93.69 101 TYR A C 1
ATOM 794 O O . TYR A 1 101 ? -9.265 -6.315 10.156 1.00 93.69 101 TYR A O 1
ATOM 802 N N . ARG A 1 102 ? -10.668 -7.893 9.369 1.00 90.31 102 ARG A N 1
ATOM 803 C CA . ARG A 1 102 ? -9.775 -9.063 9.508 1.00 90.31 102 ARG A CA 1
ATOM 804 C C . ARG A 1 102 ? -9.725 -9.920 8.234 1.00 90.31 102 ARG A C 1
ATOM 806 O O . ARG A 1 102 ? -9.271 -11.062 8.271 1.00 90.31 102 ARG A O 1
ATOM 813 N N . GLY A 1 103 ? -10.233 -9.387 7.121 1.00 90.19 103 GLY A N 1
ATOM 814 C CA . GLY A 1 103 ? -10.221 -10.062 5.824 1.00 90.19 103 GLY A CA 1
ATOM 815 C C . GLY A 1 103 ? -8.839 -10.071 5.170 1.00 90.19 103 GLY A C 1
ATOM 816 O O . GLY A 1 103 ? -7.854 -9.606 5.747 1.00 90.19 103 GLY A O 1
ATOM 817 N N . TRP A 1 104 ? -8.782 -10.592 3.942 1.00 91.06 104 TRP A N 1
ATOM 818 C CA . TRP A 1 104 ? -7.524 -10.784 3.228 1.00 91.06 104 TRP A CA 1
ATOM 819 C C . TRP A 1 104 ? -6.848 -9.461 2.839 1.00 91.06 104 TRP A C 1
ATOM 821 O O . TRP A 1 104 ? -7.520 -8.500 2.455 1.00 91.06 104 TRP A O 1
ATOM 831 N N . TRP A 1 105 ? -5.520 -9.412 2.933 1.00 92.75 105 TRP A N 1
ATOM 832 C CA . TRP A 1 105 ? -4.681 -8.341 2.401 1.00 92.75 105 TRP A CA 1
ATOM 833 C C . TRP A 1 105 ? -4.185 -8.758 1.026 1.00 92.75 105 TRP A C 1
ATOM 835 O O . TRP A 1 105 ? -3.444 -9.735 0.903 1.00 92.75 105 TRP A O 1
ATOM 845 N N . SER A 1 106 ? -4.608 -8.021 0.005 1.00 91.50 106 SER A N 1
ATOM 846 C CA . SER A 1 106 ? -4.129 -8.183 -1.362 1.00 91.50 106 SER A CA 1
ATOM 847 C C . SER A 1 106 ? -2.992 -7.210 -1.649 1.00 91.50 106 SER A C 1
ATOM 849 O O . SER A 1 106 ? -3.034 -6.054 -1.223 1.00 91.50 106 SER A O 1
ATOM 851 N N . LEU A 1 107 ? -1.996 -7.655 -2.409 1.00 91.62 107 LEU A N 1
ATOM 852 C CA . LEU A 1 107 ? -1.004 -6.772 -3.019 1.00 91.62 107 LEU A CA 1
ATOM 853 C C . LEU A 1 107 ? -1.287 -6.600 -4.500 1.00 91.62 107 LEU A C 1
ATOM 855 O O . LEU A 1 107 ? -1.481 -7.586 -5.208 1.00 91.62 107 LEU A O 1
ATOM 859 N N . GLU A 1 108 ? -1.190 -5.360 -4.965 1.00 83.94 108 GLU A N 1
ATOM 860 C CA . GLU A 1 108 ? -1.172 -5.040 -6.387 1.00 83.94 108 GLU A CA 1
ATOM 861 C C . GLU A 1 108 ? 0.085 -4.246 -6.719 1.00 83.94 108 GLU A C 1
ATOM 863 O O . GLU A 1 108 ? 0.337 -3.168 -6.180 1.00 83.94 108 GLU A O 1
ATOM 868 N N . VAL A 1 109 ? 0.891 -4.789 -7.629 1.00 83.06 109 VAL A N 1
ATOM 869 C CA . VAL A 1 109 ? 2.119 -4.149 -8.092 1.00 83.06 109 VAL A CA 1
ATOM 870 C C . VAL A 1 109 ? 2.155 -4.204 -9.608 1.00 83.06 109 VAL A C 1
ATOM 872 O O . VAL A 1 109 ? 2.192 -5.279 -10.199 1.00 83.06 109 VAL A O 1
ATOM 875 N N . PHE A 1 110 ? 2.200 -3.026 -10.224 1.00 81.88 110 PHE A N 1
ATOM 876 C CA . PHE A 1 110 ? 2.476 -2.863 -11.646 1.00 81.88 110 PHE A CA 1
ATOM 877 C C . PHE A 1 110 ? 3.944 -2.499 -11.799 1.00 81.88 110 PHE A C 1
ATOM 879 O O . PHE A 1 110 ? 4.340 -1.398 -11.435 1.00 81.88 110 PHE A O 1
ATOM 886 N N . ASN A 1 111 ? 4.759 -3.416 -12.306 1.00 85.12 111 ASN A N 1
ATOM 887 C CA . ASN A 1 111 ? 6.168 -3.143 -12.560 1.00 85.12 111 ASN A CA 1
ATOM 888 C C . ASN A 1 111 ? 6.518 -3.483 -14.010 1.00 85.12 111 ASN A C 1
ATOM 890 O O . ASN A 1 111 ? 6.011 -4.473 -14.538 1.00 85.12 111 ASN A O 1
ATOM 894 N N . SER A 1 112 ? 7.383 -2.694 -14.644 1.00 84.19 112 SER A N 1
ATOM 895 C CA . SER A 1 112 ? 7.914 -2.991 -15.979 1.00 84.19 112 SER A CA 1
ATOM 896 C C . SER A 1 112 ? 8.620 -4.349 -16.042 1.00 84.19 112 SER A C 1
ATOM 898 O O . SER A 1 112 ? 8.501 -5.027 -17.059 1.00 84.19 112 SER A O 1
ATOM 900 N N . SER A 1 113 ? 9.219 -4.813 -14.939 1.00 84.88 113 SER A N 1
ATOM 901 C CA . SER A 1 113 ? 9.817 -6.153 -14.834 1.00 84.88 113 SER A CA 1
ATOM 902 C C . SER A 1 113 ? 8.833 -7.302 -15.090 1.00 84.88 113 SER A C 1
ATOM 904 O O . SER A 1 113 ? 9.253 -8.424 -15.354 1.00 84.88 113 SER A O 1
ATOM 906 N N . LEU A 1 114 ? 7.517 -7.060 -15.022 1.00 84.88 114 LEU A N 1
ATOM 907 C CA . LEU A 1 114 ? 6.497 -8.063 -15.355 1.00 84.88 114 LEU A CA 1
ATOM 908 C C . LEU A 1 114 ? 6.390 -8.332 -16.864 1.00 84.88 114 LEU A C 1
ATOM 910 O O . LEU A 1 114 ? 5.790 -9.334 -17.250 1.00 84.88 114 LEU A O 1
ATOM 914 N N . GLN A 1 115 ? 6.920 -7.427 -17.690 1.00 84.56 115 GLN A N 1
ATOM 915 C CA . GLN A 1 115 ? 6.944 -7.526 -19.153 1.00 84.56 115 GLN A CA 1
ATOM 916 C C . GLN A 1 115 ? 8.290 -8.048 -19.675 1.00 84.56 115 GLN A C 1
ATOM 918 O O . GLN A 1 115 ? 8.427 -8.321 -20.865 1.00 84.56 115 GLN A O 1
ATOM 923 N N . GLU A 1 116 ? 9.290 -8.167 -18.800 1.00 84.94 116 GLU A N 1
ATOM 924 C CA . GLU A 1 116 ? 10.583 -8.751 -19.140 1.00 84.94 116 GLU A CA 1
ATOM 925 C C . GLU A 1 116 ? 10.447 -10.273 -19.273 1.00 84.94 116 GLU A C 1
ATOM 927 O O . GLU A 1 116 ? 9.727 -10.917 -18.504 1.00 84.94 116 GLU A O 1
ATOM 932 N N . ASP A 1 117 ? 11.157 -10.859 -20.238 1.00 85.12 117 ASP A N 1
ATOM 933 C CA . ASP A 1 117 ? 11.215 -12.313 -20.423 1.00 85.12 117 ASP A CA 1
ATOM 934 C C . ASP A 1 117 ? 12.200 -12.932 -19.416 1.00 85.12 117 ASP A C 1
ATOM 936 O O . ASP A 1 117 ? 13.296 -13.384 -19.745 1.00 85.12 117 ASP A O 1
ATOM 940 N N . ASP A 1 118 ? 11.830 -12.842 -18.139 1.00 86.81 118 ASP A N 1
ATOM 941 C CA . ASP A 1 118 ? 12.619 -13.285 -16.997 1.00 86.81 118 ASP A CA 1
ATOM 942 C C . ASP A 1 118 ? 11.818 -14.257 -16.122 1.00 86.81 118 ASP A C 1
ATOM 944 O O . ASP A 1 118 ? 10.881 -13.887 -15.405 1.00 86.81 118 ASP A O 1
ATOM 948 N N . GLY A 1 119 ? 12.243 -15.523 -16.125 1.00 88.31 119 GLY A N 1
ATOM 949 C CA . GLY A 1 119 ? 11.636 -16.580 -15.317 1.00 88.31 119 GLY A CA 1
ATOM 950 C C . GLY A 1 119 ? 11.771 -16.378 -13.802 1.00 88.31 119 GLY A C 1
ATOM 951 O O . GLY A 1 119 ? 11.001 -16.967 -13.046 1.00 88.31 119 GLY A O 1
ATOM 952 N N . GLY A 1 120 ? 12.705 -15.539 -13.338 1.00 91.50 120 GLY A N 1
ATOM 953 C CA . GLY A 1 120 ? 12.905 -15.236 -11.918 1.00 91.50 120 GLY A CA 1
ATOM 954 C C . GLY A 1 120 ? 11.981 -14.145 -11.368 1.00 91.50 120 GLY A C 1
ATOM 955 O O . GLY A 1 120 ? 11.902 -13.960 -10.150 1.00 91.50 120 GLY A O 1
ATOM 956 N N . CYS A 1 121 ? 11.274 -13.415 -12.235 1.00 91.31 121 CYS A N 1
ATOM 957 C CA . CYS A 1 121 ? 10.425 -12.297 -11.836 1.00 91.31 121 CYS A CA 1
ATOM 958 C C . CYS A 1 121 ? 9.334 -12.695 -10.816 1.00 91.31 121 CYS A C 1
ATOM 960 O O . CYS A 1 121 ? 9.261 -12.042 -9.765 1.00 91.31 121 CYS A O 1
ATOM 962 N N . PRO A 1 122 ? 8.558 -13.788 -11.011 1.00 90.88 122 PRO A N 1
ATOM 963 C CA . PRO A 1 122 ? 7.541 -14.211 -10.047 1.00 90.88 122 PRO A CA 1
ATOM 964 C C . PRO A 1 122 ? 8.103 -14.492 -8.650 1.00 90.88 122 PRO A C 1
ATOM 966 O O . PRO A 1 122 ? 7.521 -14.061 -7.656 1.00 90.88 122 PRO A O 1
ATOM 969 N N . GLU A 1 123 ? 9.254 -15.165 -8.557 1.00 91.94 123 GLU A N 1
ATOM 970 C CA . GLU A 1 123 ? 9.879 -15.482 -7.270 1.00 91.94 123 GLU A CA 1
ATOM 971 C C . GLU A 1 123 ? 10.364 -14.213 -6.561 1.00 91.94 123 GLU A C 1
ATOM 973 O O . GLU A 1 123 ? 10.035 -13.991 -5.391 1.00 91.94 123 GLU A O 1
ATOM 978 N N . ARG A 1 124 ? 11.098 -13.337 -7.265 1.00 92.75 124 ARG A N 1
ATOM 979 C CA . ARG A 1 124 ? 11.585 -12.076 -6.683 1.00 92.75 124 ARG A CA 1
ATOM 980 C C . ARG A 1 124 ? 10.435 -11.199 -6.206 1.00 92.75 124 ARG A C 1
ATOM 982 O O . ARG A 1 124 ? 10.511 -10.630 -5.118 1.00 92.75 124 ARG A O 1
ATOM 989 N N . HIS A 1 125 ? 9.375 -11.082 -7.001 1.00 92.69 125 HIS A N 1
ATOM 990 C CA . HIS A 1 125 ? 8.210 -10.274 -6.657 1.00 92.69 125 HIS A CA 1
ATOM 991 C C . HIS A 1 125 ? 7.402 -10.891 -5.518 1.00 92.69 125 HIS A C 1
ATOM 993 O O . HIS A 1 125 ? 7.010 -10.172 -4.603 1.00 92.69 125 HIS A O 1
ATOM 999 N N . GLY A 1 126 ? 7.211 -12.212 -5.517 1.00 92.56 126 GLY A N 1
ATOM 1000 C CA . GLY A 1 126 ? 6.574 -12.920 -4.410 1.00 92.56 126 GLY A CA 1
ATOM 1001 C C . GLY A 1 126 ? 7.338 -12.725 -3.100 1.00 92.56 126 GLY A C 1
ATOM 1002 O O . GLY A 1 126 ? 6.740 -12.386 -2.080 1.00 92.56 126 GLY A O 1
ATOM 1003 N N . ARG A 1 127 ? 8.674 -12.840 -3.138 1.00 94.00 127 ARG A N 1
ATOM 1004 C CA . ARG A 1 127 ? 9.544 -12.611 -1.976 1.00 94.00 127 ARG A CA 1
ATOM 1005 C C . ARG A 1 127 ? 9.464 -11.172 -1.469 1.00 94.00 127 ARG A C 1
ATOM 1007 O O . ARG A 1 127 ? 9.302 -10.965 -0.270 1.00 94.00 127 ARG A O 1
ATOM 1014 N N . ARG A 1 128 ? 9.579 -10.181 -2.357 1.00 94.06 128 ARG A N 1
ATOM 1015 C CA . ARG A 1 128 ? 9.469 -8.758 -1.988 1.00 94.06 128 ARG A CA 1
ATOM 1016 C C . ARG A 1 128 ? 8.084 -8.442 -1.421 1.00 94.06 128 ARG A C 1
ATOM 1018 O O . ARG A 1 128 ? 7.994 -7.780 -0.392 1.00 94.06 128 ARG A O 1
ATOM 1025 N N . GLY A 1 129 ? 7.030 -8.990 -2.024 1.00 93.50 129 GLY A N 1
ATOM 1026 C CA . GLY A 1 129 ? 5.653 -8.831 -1.567 1.00 93.50 129 GLY A CA 1
ATOM 1027 C C . GLY A 1 129 ? 5.411 -9.383 -0.171 1.00 93.50 129 GLY A C 1
ATOM 1028 O O . GLY A 1 129 ? 4.954 -8.640 0.696 1.00 93.50 129 GLY A O 1
ATOM 1029 N N . ILE A 1 130 ? 5.768 -10.644 0.086 1.00 93.94 130 ILE A N 1
ATOM 1030 C CA . ILE A 1 130 ? 5.540 -11.238 1.410 1.00 93.94 130 ILE A CA 1
ATOM 1031 C C . ILE A 1 130 ? 6.389 -10.560 2.492 1.00 93.94 130 ILE A C 1
ATOM 1033 O O . ILE A 1 130 ? 5.893 -10.290 3.582 1.00 93.94 130 ILE A O 1
ATOM 1037 N N . ASN A 1 131 ? 7.637 -10.189 2.183 1.00 94.88 131 ASN A N 1
ATOM 1038 C CA . ASN A 1 131 ? 8.493 -9.445 3.110 1.00 94.88 131 ASN A CA 1
ATOM 1039 C C . ASN A 1 131 ? 7.911 -8.059 3.442 1.00 94.88 131 ASN A C 1
ATOM 1041 O O . ASN A 1 131 ? 7.974 -7.617 4.593 1.00 94.88 131 ASN A O 1
ATOM 1045 N N . GLY A 1 132 ? 7.333 -7.386 2.445 1.00 94.38 132 GLY A N 1
ATOM 1046 C CA . GLY A 1 132 ? 6.676 -6.097 2.619 1.00 94.38 132 GLY A CA 1
ATOM 1047 C C . GLY A 1 132 ? 5.417 -6.188 3.480 1.00 94.38 132 GLY A C 1
ATOM 1048 O O . GLY A 1 132 ? 5.268 -5.432 4.437 1.00 94.38 132 GLY A O 1
ATOM 1049 N N . LEU A 1 133 ? 4.553 -7.174 3.214 1.00 94.81 133 LEU A N 1
ATOM 1050 C CA . LEU A 1 133 ? 3.364 -7.450 4.033 1.00 94.81 133 LEU A CA 1
ATOM 1051 C C . LEU A 1 133 ? 3.724 -7.793 5.479 1.00 94.81 133 LEU A C 1
ATOM 1053 O O . LEU A 1 133 ? 3.066 -7.309 6.394 1.00 94.81 133 LEU A O 1
ATOM 1057 N N . HIS A 1 134 ? 4.782 -8.578 5.693 1.00 93.94 134 HIS A N 1
ATOM 1058 C CA . HIS A 1 134 ? 5.288 -8.864 7.033 1.00 93.94 134 HIS A CA 1
ATOM 1059 C C . HIS A 1 134 ? 5.720 -7.603 7.768 1.00 93.94 134 HIS A C 1
ATOM 1061 O O . HIS A 1 134 ? 5.309 -7.376 8.901 1.00 93.94 134 HIS A O 1
ATOM 1067 N N . SER A 1 135 ? 6.520 -6.766 7.112 1.00 94.62 135 SER A N 1
ATOM 1068 C CA . SER A 1 135 ? 6.985 -5.507 7.698 1.00 94.62 135 SER A CA 1
ATOM 1069 C C . SER A 1 135 ? 5.811 -4.585 8.031 1.00 94.62 135 SER A C 1
ATOM 1071 O O . SER A 1 135 ? 5.760 -4.008 9.114 1.00 94.62 135 SER A O 1
ATOM 1073 N N . LEU A 1 136 ? 4.831 -4.502 7.130 1.00 95.06 136 LEU A N 1
ATOM 1074 C CA . LEU A 1 136 ? 3.610 -3.733 7.335 1.00 95.06 136 LEU A CA 1
ATOM 1075 C C . LEU A 1 136 ? 2.779 -4.276 8.505 1.00 95.06 136 LEU A C 1
ATOM 1077 O O . LEU A 1 136 ? 2.284 -3.498 9.318 1.00 95.06 136 LEU A O 1
ATOM 1081 N N . TRP A 1 137 ? 2.650 -5.598 8.625 1.00 94.31 137 TRP A N 1
ATOM 1082 C CA . TRP A 1 137 ? 1.949 -6.224 9.741 1.00 94.31 137 TRP A CA 1
ATOM 1083 C C . TRP A 1 137 ? 2.608 -5.931 11.081 1.00 94.31 137 TRP A C 1
ATOM 1085 O O . TRP A 1 137 ? 1.899 -5.615 12.029 1.00 94.31 137 TRP A O 1
ATOM 1095 N N . GLU A 1 138 ? 3.938 -5.970 11.173 1.00 94.19 138 GLU A N 1
ATOM 1096 C CA . GLU A 1 138 ? 4.627 -5.641 12.424 1.00 94.19 138 GLU A CA 1
ATOM 1097 C C . GLU A 1 138 ? 4.337 -4.203 12.873 1.00 94.19 138 GLU A C 1
ATOM 1099 O O . GLU A 1 138 ? 4.112 -3.966 14.060 1.00 94.19 138 GLU A O 1
ATOM 1104 N N . VAL A 1 139 ? 4.239 -3.258 11.930 1.00 93.00 139 VAL A N 1
ATOM 1105 C CA . VAL A 1 139 ? 3.828 -1.877 12.229 1.00 93.00 139 VAL A CA 1
ATOM 1106 C C . VAL A 1 139 ? 2.380 -1.818 12.726 1.00 93.00 139 VAL A C 1
ATOM 1108 O O . VAL A 1 139 ? 2.100 -1.152 13.719 1.00 93.00 139 VAL A O 1
ATOM 1111 N N . VAL A 1 140 ? 1.457 -2.523 12.067 1.00 93.06 140 VAL A N 1
ATOM 1112 C CA . VAL A 1 140 ? 0.027 -2.517 12.425 1.00 93.06 140 VAL A CA 1
ATOM 1113 C C . VAL A 1 140 ? -0.222 -3.220 13.762 1.00 93.06 140 VAL A C 1
ATOM 1115 O O . VAL A 1 140 ? -0.962 -2.708 14.596 1.00 93.06 140 VAL A O 1
ATOM 1118 N N . LYS A 1 141 ? 0.425 -4.363 14.011 1.00 89.62 141 LYS A N 1
ATOM 1119 C CA . LYS A 1 141 ? 0.346 -5.127 15.268 1.00 89.62 141 LYS A CA 1
ATOM 1120 C C . LYS A 1 141 ? 0.860 -4.324 16.464 1.00 89.62 141 LYS A C 1
ATOM 1122 O O . LYS A 1 141 ? 0.393 -4.519 17.585 1.00 89.62 141 LYS A O 1
ATOM 1127 N N . ALA A 1 142 ? 1.825 -3.436 16.233 1.00 91.06 142 ALA A N 1
ATOM 1128 C CA . ALA A 1 142 ? 2.366 -2.544 17.251 1.00 91.06 142 ALA A CA 1
ATOM 1129 C C . ALA A 1 142 ? 1.465 -1.330 17.555 1.00 91.06 142 ALA A C 1
ATOM 1131 O O . ALA A 1 142 ? 1.809 -0.537 18.429 1.00 91.06 142 ALA A O 1
ATOM 1132 N N . ASP A 1 143 ? 0.328 -1.160 16.865 1.00 91.69 143 ASP A N 1
ATOM 1133 C CA . ASP A 1 143 ? -0.593 -0.053 17.124 1.00 91.69 143 ASP A CA 1
ATOM 1134 C C . ASP A 1 143 ? -1.193 -0.145 18.543 1.00 91.69 143 ASP A C 1
ATOM 1136 O O . ASP A 1 143 ? -1.893 -1.116 18.850 1.00 91.69 143 ASP A O 1
ATOM 1140 N N . PRO A 1 144 ? -1.007 0.872 19.408 1.00 88.50 144 PRO A N 1
ATOM 1141 C CA . PRO A 1 144 ? -1.442 0.803 20.804 1.00 88.50 144 PRO A CA 1
ATOM 1142 C C . PRO A 1 144 ? -2.949 0.592 20.981 1.00 88.50 144 PRO A C 1
ATOM 1144 O O . PRO A 1 144 ? -3.379 -0.063 21.926 1.00 88.50 144 PRO A O 1
ATOM 1147 N N . VAL A 1 145 ? -3.768 1.126 20.066 1.00 83.62 145 VAL A N 1
ATOM 1148 C CA . VAL A 1 145 ? -5.232 0.971 20.117 1.00 83.62 145 VAL A CA 1
ATOM 1149 C C . VAL A 1 145 ? -5.630 -0.486 19.868 1.00 83.62 145 VAL A C 1
ATOM 1151 O O . VAL A 1 145 ? -6.526 -1.013 20.535 1.00 83.62 145 VAL A O 1
ATOM 1154 N N . LEU A 1 146 ? -4.947 -1.159 18.940 1.00 76.88 146 LEU A N 1
ATOM 1155 C CA . LEU A 1 146 ? -5.164 -2.578 18.664 1.00 76.88 146 LEU A CA 1
ATOM 1156 C C . LEU A 1 146 ? -4.635 -3.476 19.787 1.00 76.88 146 LEU A C 1
ATOM 1158 O O . LEU A 1 146 ? -5.303 -4.453 20.133 1.00 76.88 146 LEU A O 1
ATOM 1162 N N . GLN A 1 147 ? -3.490 -3.135 20.382 1.00 79.31 147 GLN A N 1
ATOM 1163 C CA . GLN A 1 147 ? -2.949 -3.861 21.535 1.00 79.31 147 GLN A CA 1
ATOM 1164 C C . GLN A 1 147 ? -3.901 -3.785 22.731 1.00 79.31 147 GLN A C 1
ATOM 1166 O O . GLN A 1 147 ? -4.365 -4.823 23.193 1.00 79.31 147 GLN A O 1
ATOM 1171 N N . ALA A 1 148 ? -4.330 -2.581 23.121 1.00 78.38 148 ALA A N 1
ATOM 1172 C CA . ALA A 1 148 ? -5.269 -2.392 24.227 1.00 78.38 148 ALA A CA 1
ATOM 1173 C C . ALA A 1 148 ? -6.594 -3.152 24.024 1.00 78.38 148 ALA A C 1
ATOM 1175 O O . ALA A 1 148 ? -7.140 -3.732 24.961 1.00 78.38 148 ALA A O 1
ATOM 1176 N N . SER A 1 149 ? -7.103 -3.195 22.787 1.00 75.19 149 SER A N 1
ATOM 1177 C CA . SER A 1 149 ? -8.318 -3.954 22.453 1.00 75.19 149 SER A CA 1
ATOM 1178 C C . SER A 1 149 ? -8.118 -5.470 22.563 1.00 75.19 149 SER A C 1
ATOM 1180 O O . SER A 1 149 ? -9.046 -6.199 22.915 1.00 75.19 149 SER A O 1
ATOM 1182 N N . THR A 1 150 ? -6.919 -5.956 22.239 1.00 73.00 150 THR A N 1
ATOM 1183 C CA . THR A 1 150 ? -6.561 -7.378 22.325 1.00 73.00 150 THR A CA 1
ATOM 1184 C C . THR A 1 150 ? -6.391 -7.804 23.779 1.00 73.00 150 THR A C 1
ATOM 1186 O O . THR A 1 150 ? -6.960 -8.822 24.176 1.00 73.00 150 THR A O 1
ATOM 1189 N N . ASP A 1 151 ? -5.685 -6.996 24.569 1.00 75.56 151 ASP A N 1
ATOM 1190 C CA . ASP A 1 151 ? -5.433 -7.237 25.989 1.00 75.56 151 ASP A CA 1
ATOM 1191 C C . ASP A 1 151 ? -6.746 -7.270 26.779 1.00 75.56 151 ASP A C 1
ATOM 1193 O O . ASP A 1 151 ? -7.025 -8.252 27.466 1.00 75.56 151 ASP A O 1
ATOM 1197 N N . ALA A 1 152 ? -7.632 -6.289 26.568 1.00 71.62 152 ALA A N 1
ATOM 1198 C CA . ALA A 1 152 ? -8.956 -6.264 27.197 1.00 71.62 152 ALA A CA 1
ATOM 1199 C C . ALA A 1 152 ? -9.811 -7.499 26.842 1.00 71.62 152 ALA A C 1
ATOM 1201 O O . ALA A 1 152 ? -10.566 -8.021 27.666 1.00 71.62 152 ALA A O 1
ATOM 1202 N N . ASN A 1 153 ? -9.701 -8.002 25.607 1.00 71.38 153 ASN A N 1
ATOM 1203 C CA . ASN A 1 153 ? -10.419 -9.205 25.184 1.00 71.38 153 ASN A CA 1
ATOM 1204 C C . ASN A 1 153 ? -9.841 -10.462 25.857 1.00 71.38 153 ASN A C 1
ATOM 1206 O O . ASN A 1 153 ? -10.599 -11.329 26.296 1.00 71.38 153 ASN A O 1
ATOM 1210 N N . LEU A 1 154 ? -8.515 -10.553 25.987 1.00 72.06 154 LEU A N 1
ATOM 1211 C CA . LEU A 1 154 ? -7.850 -11.648 26.690 1.00 72.06 154 LEU A CA 1
ATOM 1212 C C . LEU A 1 154 ? -8.209 -11.666 28.183 1.00 72.06 154 LEU A C 1
ATOM 1214 O O . LEU A 1 154 ? -8.584 -12.724 28.688 1.00 72.06 154 LEU A O 1
ATOM 1218 N N . GLU A 1 155 ? -8.183 -10.512 28.852 1.00 72.56 155 GLU A N 1
ATOM 1219 C CA . GLU A 1 155 ? -8.624 -10.353 30.245 1.00 72.56 155 GLU A CA 1
ATOM 1220 C C . GLU A 1 155 ? -10.070 -10.834 30.427 1.00 72.56 155 GLU A C 1
ATOM 1222 O O . GLU A 1 155 ? -10.340 -11.695 31.262 1.00 72.56 155 GLU A O 1
ATOM 1227 N N . SER A 1 156 ? -10.989 -10.410 29.552 1.00 71.19 156 SER A N 1
ATOM 1228 C CA . SER A 1 156 ? -12.394 -10.841 29.620 1.00 71.19 156 SER A CA 1
ATOM 1229 C C . SER A 1 156 ? -12.587 -12.357 29.449 1.00 71.19 156 SER A C 1
ATOM 1231 O O . SER A 1 156 ? -13.501 -12.953 30.030 1.00 71.19 156 SER A O 1
ATOM 1233 N N . LYS A 1 157 ? -11.728 -13.012 28.654 1.00 73.62 157 LYS A N 1
ATOM 1234 C CA . LYS A 1 157 ? -11.748 -14.469 28.458 1.00 73.62 157 LYS A CA 1
ATOM 1235 C C . LYS A 1 157 ? -11.175 -15.209 29.663 1.00 73.62 157 LYS A C 1
ATOM 1237 O O . LYS A 1 157 ? -11.718 -16.253 30.021 1.00 73.62 157 LYS A O 1
ATOM 1242 N N . LEU A 1 158 ? -10.120 -14.678 30.279 1.00 73.75 158 LEU A N 1
ATOM 1243 C CA . LEU A 1 158 ? -9.532 -15.211 31.510 1.00 73.75 158 LEU A CA 1
ATOM 1244 C C . LEU A 1 158 ? -10.523 -15.118 32.676 1.00 73.75 158 LEU A C 1
ATOM 1246 O O . LEU A 1 158 ? -10.748 -16.115 33.360 1.00 73.75 158 LEU A O 1
ATOM 1250 N N . ASP A 1 159 ? -11.200 -13.981 32.833 1.00 73.94 159 ASP A N 1
ATOM 1251 C CA . ASP A 1 159 ? -12.230 -13.794 33.861 1.00 73.94 159 ASP A CA 1
ATOM 1252 C C . ASP A 1 159 ? -13.409 -14.755 33.672 1.00 73.94 159 ASP A C 1
ATOM 1254 O O . ASP A 1 159 ? -13.907 -15.349 34.629 1.00 73.94 159 ASP A O 1
ATOM 1258 N N . ARG A 1 160 ? -13.830 -14.981 32.421 1.00 69.31 160 ARG A N 1
ATOM 1259 C CA . ARG A 1 160 ? -14.899 -15.936 32.103 1.00 69.31 160 ARG A CA 1
ATOM 1260 C C . ARG A 1 160 ? -14.481 -17.396 32.290 1.00 69.31 160 ARG A C 1
ATOM 1262 O O . ARG A 1 160 ? -15.339 -18.219 32.595 1.00 69.31 160 ARG A O 1
ATOM 1269 N N . ALA A 1 161 ? -13.202 -17.718 32.116 1.00 67.19 161 ALA A N 1
ATOM 1270 C CA . ALA A 1 161 ? -12.657 -19.047 32.391 1.00 67.19 161 ALA A CA 1
ATOM 1271 C C . ALA A 1 161 ? -12.472 -19.311 33.899 1.00 67.19 161 ALA A C 1
ATOM 1273 O O . ALA A 1 161 ? -12.569 -20.459 34.325 1.00 67.19 161 ALA A O 1
ATOM 1274 N N . SER A 1 162 ? -12.257 -18.261 34.701 1.00 62.88 162 SER A N 1
ATOM 1275 C CA . SER A 1 162 ? -12.215 -18.319 36.173 1.00 62.88 162 SER A CA 1
ATOM 1276 C C . SER A 1 162 ? -13.594 -18.244 36.839 1.00 62.88 162 SER A C 1
ATOM 1278 O O . SER A 1 162 ? -13.705 -18.459 38.048 1.00 62.88 162 SER A O 1
ATOM 1280 N N . ALA A 1 163 ? -14.655 -17.940 36.087 1.00 59.28 163 ALA A N 1
ATOM 1281 C CA . ALA A 1 163 ? -16.010 -17.936 36.620 1.00 59.28 163 ALA A CA 1
ATOM 1282 C C . ALA A 1 163 ? -16.430 -19.367 37.017 1.00 59.28 163 ALA A C 1
ATOM 1284 O O . ALA A 1 163 ? -16.222 -20.300 36.236 1.00 59.28 163 ALA A O 1
ATOM 1285 N N . PRO A 1 164 ? -17.037 -19.572 38.204 1.00 57.59 164 PRO A N 1
ATOM 1286 C CA . PRO A 1 164 ? -17.502 -20.889 38.616 1.00 57.59 164 PRO A CA 1
ATOM 1287 C C . PRO A 1 164 ? -18.504 -21.415 37.586 1.00 57.59 164 PRO A C 1
ATOM 1289 O O . PRO A 1 164 ? -19.453 -20.722 37.209 1.00 57.59 164 PRO A O 1
ATOM 1292 N N . SER A 1 165 ? -18.272 -22.638 37.112 1.00 56.59 165 SER A N 1
ATOM 1293 C CA . SER A 1 165 ? -19.158 -23.307 36.169 1.00 56.59 165 SER A CA 1
ATOM 1294 C C . SER A 1 165 ? -20.588 -23.346 36.729 1.00 56.59 165 SER A C 1
ATOM 1296 O O . SER A 1 165 ? -20.773 -23.653 37.911 1.00 56.59 165 SER A O 1
ATOM 1298 N N . PRO A 1 166 ? -21.624 -23.041 35.921 1.00 56.12 166 PRO A N 1
ATOM 1299 C CA . PRO A 1 166 ? -22.992 -23.280 36.345 1.00 56.12 166 PRO A CA 1
ATOM 1300 C C . PRO A 1 166 ? -23.131 -24.775 36.625 1.00 56.12 166 PRO A C 1
ATOM 1302 O O . PRO A 1 166 ? -22.834 -25.614 35.771 1.00 56.12 166 PRO A O 1
ATOM 1305 N N . THR A 1 167 ? -23.530 -25.102 37.851 1.00 50.38 167 THR A N 1
ATOM 1306 C CA . THR A 1 167 ? -23.782 -26.476 38.267 1.00 50.38 167 THR A CA 1
ATOM 1307 C C . THR A 1 167 ? -24.817 -27.093 37.323 1.00 50.38 167 THR A C 1
ATOM 1309 O O . THR A 1 167 ? -25.899 -26.525 37.154 1.00 50.38 167 THR A O 1
ATOM 1312 N N . PRO A 1 168 ? -24.521 -28.232 36.673 1.00 46.56 168 PRO A N 1
ATOM 1313 C CA . PRO A 1 168 ? -25.523 -28.918 35.877 1.00 46.56 168 PRO A CA 1
ATOM 1314 C C . PRO A 1 168 ? -26.630 -29.404 36.817 1.00 46.56 168 PRO A C 1
ATOM 1316 O O . PRO A 1 168 ? -26.404 -30.240 37.690 1.00 46.56 168 PRO A O 1
ATO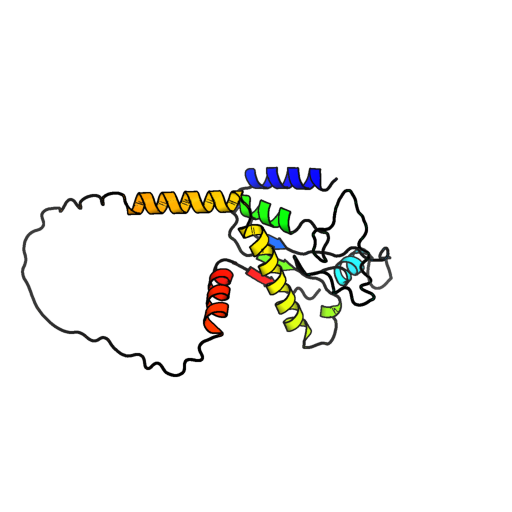M 1319 N N . SER A 1 169 ? -27.833 -28.855 36.663 1.00 47.94 169 SER A N 1
ATOM 1320 C CA . SER A 1 169 ? -29.037 -29.388 37.285 1.00 47.94 169 SER A CA 1
ATOM 1321 C C . SER A 1 169 ? -29.433 -30.668 36.552 1.00 47.94 169 SER A C 1
ATOM 1323 O O . SER A 1 169 ? -29.956 -30.647 35.441 1.00 47.94 169 SER A O 1
ATOM 1325 N N . THR A 1 170 ? -29.139 -31.806 37.172 1.00 49.22 170 THR A N 1
ATOM 1326 C CA . THR A 1 170 ? -29.508 -33.136 36.684 1.00 49.22 170 THR A CA 1
ATOM 1327 C C . THR A 1 170 ? -31.038 -33.294 36.683 1.00 49.22 170 THR A C 1
ATOM 1329 O O . THR A 1 170 ? -31.641 -33.207 37.755 1.00 49.22 170 THR A O 1
ATOM 1332 N N . PRO A 1 171 ? -31.711 -33.552 35.545 1.00 49.44 171 PRO A N 1
ATOM 1333 C CA . PRO A 1 171 ? -33.072 -34.080 35.573 1.00 49.44 171 PRO A CA 1
ATOM 1334 C C . PRO A 1 171 ? -33.038 -35.550 36.034 1.00 49.44 171 PRO A C 1
ATOM 1336 O O . PRO A 1 171 ? -32.106 -36.277 35.681 1.00 49.44 171 PRO A O 1
ATOM 1339 N N . PRO A 1 172 ? -34.024 -36.031 36.814 1.00 40.31 172 PRO A N 1
ATOM 1340 C CA . PRO A 1 172 ? -34.027 -37.413 37.270 1.00 40.31 172 PRO A CA 1
ATOM 1341 C C . PRO A 1 172 ? -34.362 -38.325 36.088 1.00 40.31 172 PRO A C 1
ATOM 1343 O O . PRO A 1 172 ? -35.473 -38.277 35.562 1.00 40.31 172 PRO A O 1
ATOM 1346 N N . LEU A 1 173 ? -33.414 -39.165 35.670 1.00 39.12 173 LEU A N 1
ATOM 1347 C CA . LEU A 1 173 ? -33.681 -40.250 34.733 1.00 39.12 173 LEU A CA 1
ATOM 1348 C C . LEU A 1 173 ? -33.258 -41.596 35.320 1.00 39.12 173 LEU A C 1
ATOM 1350 O O . LEU A 1 173 ? -32.198 -41.763 35.917 1.00 39.12 173 LEU A O 1
ATOM 1354 N N . SER A 1 174 ? -34.206 -42.513 35.167 1.00 43.34 174 SER A N 1
ATOM 1355 C CA . SER A 1 174 ? -34.305 -43.868 35.686 1.00 43.34 174 SER A CA 1
ATOM 1356 C C . SER A 1 174 ? -33.137 -44.769 35.292 1.00 43.34 174 SER A C 1
ATOM 1358 O O . SER 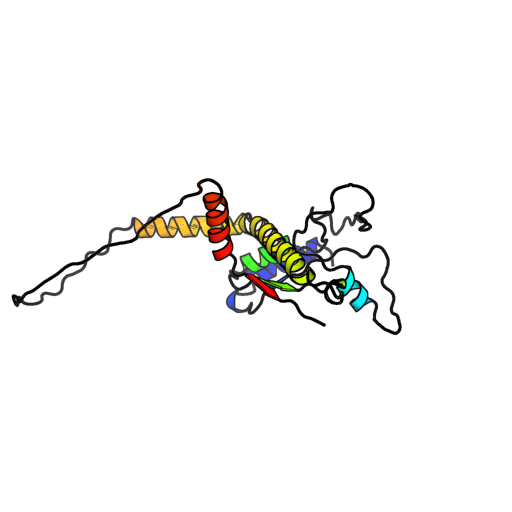A 1 174 ? -32.689 -44.768 34.149 1.00 43.34 174 SER A O 1
ATOM 1360 N N . PHE A 1 175 ? -32.738 -45.609 36.247 1.00 35.53 175 PHE A N 1
ATOM 1361 C CA . PHE A 1 175 ? -31.802 -46.719 36.102 1.00 35.53 175 PHE A CA 1
ATOM 1362 C C . PHE A 1 175 ? -32.234 -47.718 35.016 1.00 35.53 175 PHE A C 1
ATOM 1364 O O . PHE A 1 175 ? -33.368 -48.196 35.015 1.00 35.53 175 PHE A O 1
ATOM 1371 N N . GLY A 1 176 ? -31.282 -48.095 34.166 1.00 32.75 176 GLY A N 1
ATOM 1372 C CA . GLY A 1 176 ? -31.285 -49.311 33.359 1.00 32.75 176 GLY A CA 1
ATOM 1373 C C . GLY A 1 176 ? -29.834 -49.756 33.163 1.00 32.75 176 GLY A C 1
ATOM 1374 O O . GLY A 1 176 ? -29.041 -49.014 32.594 1.00 32.75 176 GLY A O 1
ATOM 1375 N N . SER A 1 177 ? -29.469 -50.910 33.723 1.00 40.09 177 SER A N 1
ATOM 1376 C CA . SER A 1 177 ? -28.122 -51.508 33.656 1.00 40.09 177 SER A CA 1
ATOM 1377 C C . SER A 1 177 ? -27.999 -52.488 32.457 1.00 40.09 177 SER A C 1
ATOM 1379 O O . SER A 1 177 ? -28.931 -52.559 31.657 1.00 40.09 177 SER A O 1
ATOM 1381 N N . PRO A 1 178 ? -26.874 -53.208 32.262 1.00 46.28 178 PRO A N 1
ATOM 1382 C CA . PRO A 1 178 ? -25.880 -52.888 31.235 1.00 46.28 178 PRO A CA 1
ATOM 1383 C C . PRO A 1 178 ? -25.628 -54.056 30.255 1.00 46.28 178 PRO A C 1
ATOM 1385 O O . PRO A 1 178 ? -26.010 -55.186 30.524 1.00 46.28 178 PRO A O 1
ATOM 1388 N N . ASN A 1 179 ? -24.930 -53.790 29.151 1.00 34.91 179 ASN A N 1
ATOM 1389 C CA . ASN A 1 179 ? -24.117 -54.758 28.391 1.00 34.91 179 ASN A CA 1
ATOM 1390 C C . ASN A 1 179 ? -23.002 -53.923 27.724 1.00 34.91 179 ASN A C 1
ATOM 1392 O O . ASN A 1 179 ? -23.310 -52.874 27.162 1.00 34.91 179 ASN A O 1
ATOM 1396 N N . ASP A 1 180 ? -21.721 -54.134 28.052 1.00 31.12 180 ASP A N 1
ATOM 1397 C CA . ASP A 1 180 ? -20.787 -55.109 27.437 1.00 31.12 180 ASP A CA 1
ATOM 1398 C C . ASP A 1 180 ? -20.539 -54.753 25.949 1.00 31.12 180 ASP A C 1
ATOM 1400 O O . ASP A 1 180 ? -21.506 -54.554 25.222 1.00 31.12 180 ASP A O 1
ATOM 1404 N N . SER A 1 181 ? -19.335 -54.567 25.394 1.00 34.72 181 SER A N 1
ATOM 1405 C CA . SER A 1 181 ? -17.979 -55.059 25.691 1.00 34.72 181 SER A CA 1
ATOM 1406 C C . SER A 1 181 ? -16.956 -54.261 24.828 1.00 34.72 181 SER A C 1
ATOM 1408 O O . SER A 1 181 ? -17.364 -53.736 23.795 1.00 34.72 181 SER A O 1
ATOM 1410 N N . SER A 1 182 ? -15.663 -54.243 25.227 1.00 33.09 182 SER A N 1
ATOM 1411 C CA . SER A 1 182 ? -14.402 -54.179 24.411 1.00 33.09 182 SER A CA 1
ATOM 1412 C C . SER A 1 182 ? -14.218 -53.101 23.313 1.00 33.09 182 SER A C 1
ATOM 1414 O O . SER A 1 182 ? -15.141 -52.773 22.590 1.00 33.09 182 SER A O 1
ATOM 1416 N N . ASP A 1 183 ? -13.049 -52.564 22.971 1.00 31.70 183 ASP A N 1
ATOM 1417 C CA . ASP A 1 183 ? -11.659 -52.660 23.417 1.00 31.70 183 ASP A CA 1
ATOM 1418 C C . ASP A 1 183 ? -10.902 -51.482 22.762 1.00 31.70 183 ASP A C 1
ATOM 1420 O O . ASP A 1 183 ? -11.346 -50.885 21.777 1.00 31.70 183 ASP A O 1
ATOM 1424 N N . SER A 1 184 ? -9.765 -51.150 23.357 1.00 34.06 184 SER A N 1
ATOM 1425 C CA . SER A 1 184 ? -8.729 -50.204 22.934 1.00 34.06 184 SER A CA 1
ATOM 1426 C C . SER A 1 184 ? -8.102 -50.493 21.563 1.00 34.06 184 SER A C 1
ATOM 1428 O O . SER A 1 184 ? -7.945 -51.657 21.227 1.00 34.06 184 SER A O 1
ATOM 1430 N N . GLU A 1 185 ? -7.574 -49.466 20.882 1.00 34.84 185 GLU A N 1
ATOM 1431 C CA . GLU A 1 185 ? -6.122 -49.382 20.612 1.00 34.84 185 GLU A CA 1
ATOM 1432 C C . GLU A 1 185 ? -5.692 -47.999 20.082 1.00 34.84 185 GLU A C 1
ATOM 1434 O O . GLU A 1 185 ? -6.282 -47.415 19.172 1.00 34.84 185 GLU A O 1
ATOM 1439 N N . LEU A 1 186 ? -4.662 -47.483 20.751 1.00 33.00 186 LEU A N 1
ATOM 1440 C CA . LEU A 1 186 ? -3.802 -46.346 20.440 1.00 33.00 186 LEU A CA 1
ATOM 1441 C C . LEU A 1 186 ? -2.508 -46.903 19.815 1.00 33.00 186 LEU A C 1
ATOM 1443 O O . LEU A 1 186 ? -2.222 -48.085 19.973 1.00 33.00 186 LEU A O 1
ATOM 1447 N N . GLU A 1 187 ? -1.705 -45.995 19.252 1.00 30.36 187 GLU A N 1
ATOM 1448 C CA . GLU A 1 187 ? -0.317 -46.166 18.765 1.00 30.36 187 GLU A CA 1
ATOM 1449 C C . GLU A 1 187 ? -0.208 -46.542 17.263 1.00 30.36 187 GLU A C 1
ATOM 1451 O O . GLU A 1 187 ? -1.018 -47.282 16.726 1.00 30.36 187 GLU A O 1
ATOM 1456 N N . ASP A 1 188 ? 0.707 -46.000 16.452 1.00 29.47 188 ASP A N 1
ATOM 1457 C CA . ASP A 1 188 ? 2.015 -45.441 16.787 1.00 29.47 188 ASP A CA 1
ATOM 1458 C C . ASP A 1 188 ? 2.571 -44.534 15.660 1.00 29.47 188 ASP A C 1
ATOM 1460 O O . ASP A 1 188 ? 2.323 -44.758 14.470 1.00 29.47 188 ASP A O 1
ATOM 1464 N N . ILE A 1 189 ? 3.357 -43.520 16.035 1.00 30.94 189 ILE A N 1
ATOM 1465 C CA . ILE A 1 189 ? 4.142 -42.652 15.136 1.00 30.94 189 ILE A CA 1
ATOM 1466 C C . ILE A 1 189 ? 5.612 -43.074 15.247 1.00 30.94 189 ILE A C 1
ATOM 1468 O O . ILE A 1 189 ? 6.157 -42.995 16.347 1.00 30.94 189 ILE A O 1
ATOM 1472 N N . PRO A 1 190 ? 6.341 -43.357 14.152 1.00 32.22 190 PRO A N 1
ATOM 1473 C CA . PRO A 1 190 ? 7.794 -43.350 14.201 1.00 32.22 190 PRO A CA 1
ATOM 1474 C C . PRO A 1 190 ? 8.332 -41.963 13.838 1.00 32.22 190 PRO A C 1
ATOM 1476 O O . PRO A 1 190 ? 8.275 -41.515 12.691 1.00 32.22 190 PRO A O 1
ATOM 1479 N N . ALA A 1 191 ? 8.899 -41.300 14.842 1.00 27.59 191 ALA A N 1
ATOM 1480 C CA . ALA A 1 191 ? 9.797 -40.169 14.681 1.00 27.59 191 ALA A CA 1
ATOM 1481 C C . ALA A 1 191 ? 11.171 -40.638 14.175 1.00 27.59 191 ALA A C 1
ATOM 1483 O O . ALA A 1 191 ? 11.732 -41.588 14.719 1.00 27.59 191 ALA A O 1
ATOM 1484 N N . ALA A 1 192 ? 11.766 -39.916 13.219 1.00 26.94 192 ALA A N 1
ATOM 1485 C CA . ALA A 1 192 ? 13.221 -39.830 13.102 1.00 26.94 192 ALA A CA 1
ATOM 1486 C C . ALA A 1 192 ? 13.679 -38.589 12.312 1.00 26.94 192 ALA A C 1
ATOM 1488 O O . ALA A 1 192 ? 13.179 -38.298 11.231 1.00 26.94 192 ALA A O 1
ATOM 1489 N N . M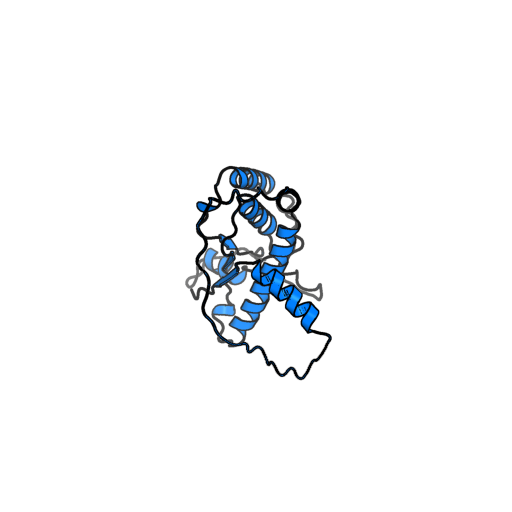ET A 1 193 ? 14.732 -37.962 12.847 1.00 27.75 193 MET A N 1
ATOM 1490 C CA . MET A 1 193 ? 15.670 -37.016 12.215 1.00 27.75 193 MET A CA 1
ATOM 1491 C C . MET A 1 193 ? 15.351 -35.520 12.274 1.00 27.75 193 MET A C 1
ATOM 1493 O O . MET A 1 193 ? 15.272 -34.777 11.303 1.00 27.75 193 MET A O 1
ATOM 1497 N N . GLN A 1 194 ? 15.325 -35.109 13.530 1.00 28.19 194 GLN A N 1
ATOM 1498 C CA . GLN A 1 194 ? 15.706 -33.831 14.094 1.00 28.19 194 GLN A CA 1
ATOM 1499 C C . GLN A 1 194 ? 17.020 -33.222 13.525 1.00 28.19 194 GLN A C 1
ATOM 1501 O O . GLN A 1 194 ? 18.106 -33.743 13.771 1.00 28.19 194 GLN A O 1
ATOM 1506 N N . THR A 1 195 ? 16.924 -32.038 12.906 1.00 28.95 195 THR A N 1
ATOM 1507 C CA . THR A 1 195 ? 17.990 -31.015 12.895 1.00 28.95 195 THR A CA 1
ATOM 1508 C C . THR A 1 195 ? 17.457 -29.801 13.667 1.00 28.95 195 THR A C 1
ATOM 1510 O O . THR A 1 195 ? 16.622 -29.044 13.175 1.00 28.95 195 THR A O 1
ATOM 1513 N N . ILE A 1 196 ? 17.864 -29.669 14.935 1.00 37.50 196 ILE A N 1
ATOM 1514 C CA . ILE A 1 196 ? 17.470 -28.583 15.853 1.00 37.50 196 ILE A CA 1
ATOM 1515 C C . ILE A 1 196 ? 18.357 -27.370 15.594 1.00 37.50 196 ILE A C 1
ATOM 1517 O O . ILE A 1 196 ? 19.515 -27.371 15.995 1.00 37.50 196 ILE A O 1
ATOM 1521 N N . ALA A 1 197 ? 17.795 -26.357 14.937 1.00 30.42 197 ALA A N 1
ATOM 1522 C CA . ALA A 1 197 ? 18.113 -24.934 15.133 1.00 30.42 197 ALA A CA 1
ATOM 1523 C C . ALA A 1 197 ? 17.170 -24.033 14.310 1.00 30.42 197 ALA A C 1
ATOM 1525 O O . ALA A 1 197 ? 16.813 -22.953 14.770 1.00 30.42 197 ALA A O 1
ATOM 1526 N N . ASP A 1 198 ? 16.685 -24.500 13.153 1.00 32.69 198 ASP A N 1
ATOM 1527 C CA . ASP A 1 198 ? 15.913 -23.657 12.221 1.00 32.69 198 ASP A CA 1
ATOM 1528 C C . ASP A 1 198 ? 14.386 -23.743 12.388 1.00 32.69 198 ASP A C 1
ATOM 1530 O O . ASP A 1 198 ? 13.659 -22.822 12.008 1.00 32.69 198 ASP A O 1
ATOM 1534 N N . HIS A 1 199 ? 13.872 -24.801 13.023 1.00 32.75 199 HIS A N 1
ATOM 1535 C CA . HIS A 1 199 ? 12.426 -24.993 13.190 1.00 32.75 199 HIS A CA 1
ATOM 1536 C C . HIS A 1 199 ? 11.772 -23.939 14.092 1.00 32.75 199 HIS A C 1
ATOM 1538 O O . HIS A 1 199 ? 10.695 -23.461 13.766 1.00 32.75 199 HIS A O 1
ATOM 1544 N N . GLY A 1 200 ? 12.433 -23.485 15.164 1.00 29.52 200 GLY A N 1
ATOM 1545 C CA . GLY A 1 200 ? 11.845 -22.502 16.088 1.00 29.52 200 GLY A CA 1
ATOM 1546 C C . GLY A 1 200 ? 11.573 -21.131 15.453 1.00 29.52 200 GLY A C 1
ATOM 1547 O O . GLY A 1 200 ? 10.608 -20.457 15.810 1.00 29.52 200 GLY A O 1
ATOM 1548 N N . VAL A 1 201 ? 12.383 -20.732 14.467 1.00 36.91 201 VAL A N 1
ATOM 1549 C CA . VAL A 1 201 ? 12.204 -19.468 13.735 1.00 36.91 201 VAL A CA 1
ATOM 1550 C C . VAL A 1 201 ? 11.150 -19.615 12.632 1.00 36.91 201 VAL A C 1
ATOM 1552 O O . VAL A 1 201 ? 10.382 -18.684 12.394 1.00 36.91 201 VAL A O 1
ATOM 1555 N N . LEU A 1 202 ? 11.069 -20.780 11.982 1.00 31.22 202 LEU A N 1
ATOM 1556 C CA . LEU A 1 202 ? 10.060 -21.078 10.960 1.00 31.22 202 LEU A CA 1
ATOM 1557 C C . LEU A 1 202 ? 8.657 -21.318 11.546 1.00 31.22 202 LEU A C 1
ATOM 1559 O O . LEU A 1 202 ? 7.690 -20.836 10.966 1.00 31.22 202 LEU A O 1
ATOM 1563 N N . GLU A 1 203 ? 8.528 -21.978 12.699 1.00 31.53 203 GLU A N 1
ATOM 1564 C CA . GLU A 1 203 ? 7.246 -22.216 13.390 1.00 31.53 203 GLU A CA 1
ATOM 1565 C C . GLU A 1 203 ? 6.646 -20.903 13.930 1.00 31.53 203 GLU A C 1
ATOM 1567 O O . GLU A 1 203 ? 5.456 -20.628 13.768 1.00 31.53 203 GLU A O 1
ATOM 1572 N N . SER A 1 204 ? 7.494 -20.041 14.507 1.00 35.12 204 SER A N 1
ATOM 1573 C CA . SER A 1 204 ? 7.107 -18.702 14.977 1.00 35.12 204 SER A CA 1
ATOM 1574 C C . SER A 1 204 ? 6.665 -17.805 13.810 1.00 35.12 204 SER A C 1
ATOM 1576 O O . SER A 1 204 ? 5.614 -17.170 13.858 1.00 35.12 204 SER A O 1
ATOM 1578 N N . ARG A 1 205 ? 7.381 -17.857 12.676 1.00 39.38 205 ARG A N 1
ATOM 1579 C CA . ARG A 1 205 ? 6.967 -17.165 11.442 1.00 39.38 205 ARG A CA 1
ATOM 1580 C C . ARG A 1 205 ? 5.692 -17.743 10.821 1.00 39.38 205 ARG A C 1
ATOM 1582 O O . ARG A 1 205 ? 4.914 -16.980 10.264 1.00 39.38 205 ARG A O 1
A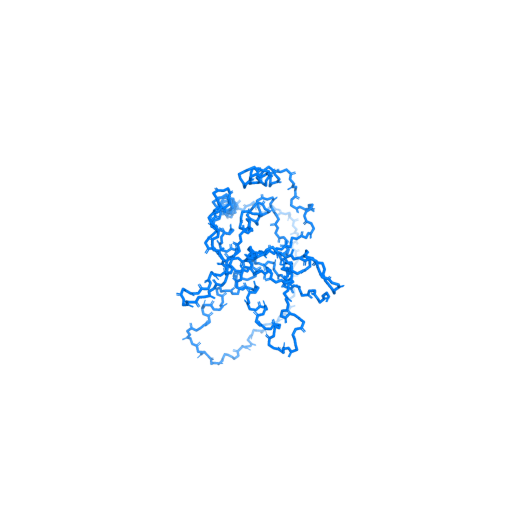TOM 1589 N N . LYS A 1 206 ? 5.457 -19.056 10.916 1.00 36.62 206 LYS A N 1
ATOM 1590 C CA . LYS A 1 206 ? 4.247 -19.723 10.404 1.00 36.62 206 LYS A CA 1
ATOM 1591 C C . LYS A 1 206 ? 3.003 -19.352 11.219 1.00 36.62 206 LYS A C 1
ATOM 1593 O O . LYS A 1 206 ? 1.978 -19.017 10.643 1.00 36.62 206 LYS A O 1
ATOM 1598 N N . THR A 1 207 ? 3.117 -19.317 12.545 1.00 46.22 207 THR A N 1
ATOM 1599 C CA . THR A 1 207 ? 2.020 -18.905 13.443 1.00 46.22 207 THR A CA 1
ATOM 1600 C C . THR A 1 207 ? 1.674 -17.416 13.353 1.00 46.22 207 THR A C 1
ATOM 1602 O O . THR A 1 207 ? 0.525 -17.045 13.593 1.00 46.22 207 THR A O 1
ATOM 1605 N N . ASP A 1 208 ? 2.625 -16.560 12.974 1.00 47.28 208 ASP A N 1
ATOM 1606 C CA . ASP A 1 208 ? 2.346 -15.159 12.635 1.00 47.28 208 ASP A CA 1
ATOM 1607 C C . ASP A 1 208 ? 1.821 -14.984 11.196 1.00 47.28 208 ASP A C 1
ATOM 1609 O O . ASP A 1 208 ? 1.004 -14.094 10.959 1.00 47.28 208 ASP A O 1
ATOM 1613 N N . LEU A 1 209 ? 2.203 -15.862 10.257 1.00 43.25 209 LEU A N 1
ATOM 1614 C CA . LEU A 1 209 ? 1.627 -15.945 8.905 1.00 43.25 209 LEU A CA 1
ATOM 1615 C C . LEU A 1 209 ? 0.158 -16.376 8.924 1.00 43.25 209 LEU A C 1
ATOM 1617 O O . LEU A 1 209 ? -0.636 -15.785 8.206 1.00 43.25 209 LEU A O 1
ATOM 1621 N N . ASP A 1 210 ? -0.225 -17.328 9.778 1.00 50.06 210 ASP A N 1
ATOM 1622 C CA . ASP A 1 210 ? -1.619 -17.783 9.912 1.00 50.06 210 ASP A CA 1
ATOM 1623 C C . ASP A 1 210 ? -2.551 -16.678 10.458 1.00 50.06 210 ASP A C 1
ATOM 1625 O O . ASP A 1 210 ? -3.770 -16.740 10.292 1.00 50.06 210 ASP A O 1
ATOM 1629 N N . LYS A 1 211 ? -1.990 -15.635 11.092 1.00 51.16 211 LYS A N 1
ATOM 1630 C CA . LYS A 1 211 ? -2.728 -14.428 11.512 1.00 51.16 211 LYS A CA 1
ATOM 1631 C C . LYS A 1 211 ? -2.882 -13.412 10.379 1.00 51.16 211 LYS A C 1
ATOM 1633 O O . LYS A 1 211 ? -3.814 -12.606 10.417 1.00 51.16 211 LYS A O 1
ATOM 1638 N N . LEU A 1 212 ? -1.994 -13.437 9.381 1.00 53.84 212 LEU A N 1
ATOM 1639 C CA . LEU A 1 212 ? -2.174 -12.697 8.138 1.00 53.84 212 LEU A CA 1
ATOM 1640 C C . LEU A 1 212 ? -3.018 -13.536 7.178 1.00 53.84 212 LEU A C 1
ATOM 1642 O O . LEU A 1 212 ? -2.509 -14.350 6.410 1.00 53.84 212 LEU A O 1
ATOM 1646 N N . ASN A 1 213 ? -4.307 -13.227 7.105 1.00 60.97 213 ASN A N 1
ATOM 1647 C CA . ASN A 1 213 ? -5.061 -13.511 5.892 1.00 60.97 213 ASN A CA 1
ATOM 1648 C C . ASN A 1 213 ? -4.431 -12.663 4.765 1.00 60.97 213 ASN A C 1
ATOM 1650 O O . ASN A 1 213 ? -4.816 -11.517 4.584 1.00 60.97 213 ASN A O 1
ATOM 1654 N N . CYS A 1 214 ? -3.415 -13.141 4.041 1.00 51.78 214 CYS A N 1
ATOM 1655 C CA . CYS A 1 214 ? -2.795 -12.403 2.933 1.00 51.78 214 CYS A CA 1
ATOM 1656 C C . CYS A 1 214 ? -2.709 -13.224 1.638 1.00 51.78 214 CYS A C 1
ATOM 1658 O O . CYS A 1 214 ? -2.520 -14.437 1.656 1.00 51.78 214 CYS A O 1
ATOM 1660 N N . GLY A 1 215 ? -2.884 -12.550 0.502 1.00 53.78 215 GLY A N 1
ATOM 1661 C CA . GLY A 1 215 ? -2.783 -13.128 -0.834 1.00 53.78 215 GLY A CA 1
ATOM 1662 C C . GLY A 1 215 ? -2.039 -12.178 -1.769 1.00 53.78 215 GLY A C 1
ATOM 1663 O O . GLY A 1 215 ? -2.229 -10.966 -1.714 1.00 53.78 215 GLY A O 1
ATOM 1664 N N . ILE A 1 216 ? -1.171 -12.712 -2.627 1.00 52.59 216 ILE A N 1
ATOM 1665 C CA . ILE A 1 216 ? -0.439 -11.918 -3.622 1.00 52.59 216 ILE A CA 1
ATOM 1666 C C . ILE A 1 216 ? -1.071 -12.178 -4.986 1.00 52.59 216 ILE A C 1
ATOM 1668 O O . ILE A 1 216 ? -1.094 -13.322 -5.443 1.00 52.59 216 ILE A O 1
ATOM 1672 N N . HIS A 1 217 ? -1.583 -11.130 -5.633 1.00 49.59 217 HIS A N 1
ATOM 1673 C CA . HIS A 1 217 ? -2.161 -11.225 -6.967 1.00 49.59 217 HIS A CA 1
ATOM 1674 C C . HIS A 1 217 ? -1.323 -10.429 -7.970 1.00 49.59 217 HIS A C 1
ATOM 1676 O O . HIS A 1 217 ? -1.055 -9.244 -7.786 1.00 49.59 217 HIS A O 1
ATOM 1682 N N . PHE A 1 218 ? -0.913 -11.086 -9.053 1.00 47.91 218 PHE A N 1
ATOM 1683 C CA . PHE A 1 218 ? -0.195 -10.445 -10.149 1.00 47.91 218 PHE A CA 1
ATOM 1684 C C . PHE A 1 218 ? -1.154 -10.233 -11.317 1.00 47.91 218 PHE A C 1
ATOM 1686 O O . PHE A 1 218 ? -1.561 -11.197 -11.965 1.00 47.91 218 PHE A O 1
ATOM 1693 N N . GLN A 1 219 ? -1.498 -8.978 -11.608 1.00 43.12 219 GLN A N 1
ATOM 1694 C CA . GLN A 1 219 ? -2.180 -8.639 -12.854 1.00 43.12 219 GLN A CA 1
ATOM 1695 C C . GLN A 1 219 ? -1.140 -8.428 -13.954 1.00 43.12 219 GLN A C 1
ATOM 1697 O O . GLN A 1 219 ? -0.362 -7.474 -13.916 1.00 43.12 219 GLN A O 1
ATOM 1702 N N . ARG A 1 220 ? -1.132 -9.317 -14.953 1.00 41.19 220 ARG A N 1
ATOM 1703 C CA . ARG A 1 220 ? -0.532 -9.001 -16.253 1.00 41.19 220 ARG A CA 1
ATOM 1704 C C . ARG A 1 220 ? -1.487 -8.052 -16.970 1.00 41.19 220 ARG A C 1
ATOM 1706 O O . ARG A 1 220 ? -2.594 -8.456 -17.317 1.00 41.19 220 ARG A O 1
ATOM 1713 N N . GLY A 1 221 ? -1.075 -6.794 -17.091 1.00 37.03 221 GLY A N 1
ATOM 1714 C CA . GLY A 1 221 ? -1.753 -5.780 -17.899 1.00 37.03 221 GLY A CA 1
ATOM 1715 C C . GLY A 1 221 ? -1.133 -5.623 -19.274 1.00 37.03 221 GLY A C 1
ATOM 1716 O O . GLY A 1 221 ? -0.067 -6.234 -19.520 1.00 37.03 221 GLY A O 1
#

pLDDT: mean 73.68, std 22.97, range [26.94, 97.25]

InterPro domains:
  IPR036237 Xylose isomerase-like superfamily [SSF51658] (15-138)
  IPR050312 IolE/XylA/MocC-like [PTHR12110] (13-136)

Radius of gyration: 26.08 Å; chains: 1; bounding box: 61×74×67 Å

Organism: NCBI:txid944289